Protein AF-A0A2V5KHL5-F1 (afdb_monomer)

Nearest PDB structures (foldseek):
  1ko1-assembly1_B  TM=4.369E-01  e=4.144E-01  Escherichia coli
  1ko1-assembly1_A  TM=3.828E-01  e=3.223E-01  Escherichia coli
  5ivl-assembly1_B  TM=3.114E-01  e=5.328E-01  Geobacillus stear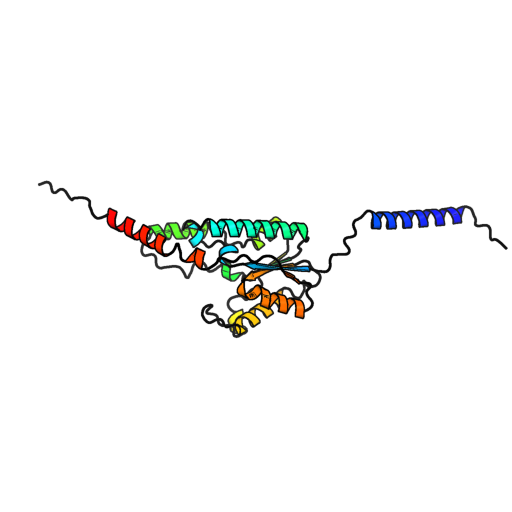othermophilus 10

Radius of gyration: 28.96 Å; Cα contacts (8 Å, |Δi|>4): 247; chains: 1; bounding box: 54×51×126 Å

Mean predicted aligned error: 9.79 Å

Foldseek 3Di:
DDDDDDPVVVVVVVVVVVVVVVVVVCVVVPPPPVVPQAEEEEEAEAVLLFWQDLVCVVDPNDPLSVVLNVVVLVVVVCCCVVNVAQEEEEQADPVVLVPPPDPDDPPVDPVVVVVSVVSNVVDDGDTSSNVCCVVVVHHYYYQFDDQVVCVVLVADNPPVPGDVVSLVSSLVSSCVRCVVSQRGHYYYYYHNVCQVVSQVVCVVSPRNYDYDYYRDDPVVNVPVPVVVVVVVVVVVVVVPPDDDDDDDD

Solvent-accessible surface area (backbone atoms only — not comparable to full-atom values): 14635 Å² total; per-residue (Å²): 134,85,82,81,76,54,78,70,58,57,53,51,53,51,52,51,51,51,50,51,51,48,52,51,46,50,57,69,71,39,84,70,67,63,75,71,72,37,34,36,40,37,32,19,30,30,65,78,47,57,39,76,52,54,64,50,68,78,42,87,59,53,69,66,55,52,51,51,28,52,52,52,52,52,49,53,53,50,46,38,69,73,63,61,44,53,32,40,36,31,70,38,32,75,58,72,62,71,55,76,83,80,77,79,73,93,62,89,47,68,70,58,46,55,51,47,53,51,48,52,74,68,46,70,73,67,38,62,63,57,52,48,18,70,76,69,72,35,48,72,43,68,33,34,74,43,89,68,46,35,60,76,71,70,29,65,85,51,80,91,68,51,43,76,69,35,52,53,54,50,48,51,48,32,49,63,72,48,58,87,43,64,80,37,27,31,39,38,41,35,45,49,92,44,37,70,66,44,50,54,53,40,44,76,70,72,42,49,70,45,83,57,63,74,47,76,76,61,66,76,77,58,60,77,46,62,64,56,57,53,55,59,56,56,60,57,67,68,71,75,78,77,74,85,82,80,85,79,132

Sequence (249 aa):
MLQTMTSNESYIFLAVFAALALVALIYLLSPMRLPDEPLLYLIGVNHAVQFKSAVSQLFSELESVRKKREAFKAHVAEMIDTLDIEVLAEEFSEESKRKPQARETAVDDQSEHARFETAVAQCNYETVLEQFSKAKGIEHRFCDPDTKEPEALGIEVDPKKETKSDWRKREQVWLSRIADCKLRRVLFVCGDNHYDAFAQLLESHGFNVQRGAHYDISDEEFHDNADNVIETHEGCRKKQLWLPVNFLT

Secondary structure (DSSP, 8-state):
------HHHHHHHHHHHHHHHHHHHHHHHTT-------EEEEEEE-HHHH---SHHHHTT--HHHHHHHHHHHHHHHHHHHHHT--EEEES--TGGGT-TTTTS---S-HHHHHHHHHHHHH-----HHHHHHHHHT-EEEE-SPPTHHHHHHT--SSTTT--HHHHHHHHHHHHHHTGGGTTS-EEEEEEGGGHHHHHHHHHHTT-EEEEEEEE---HHHHHHHHHHHHHHHHHHHTTSS--------

pLDDT: mean 83.51, std 17.06, range [38.12, 98.44]

Structure (mmCIF, N/CA/C/O backbone):
data_AF-A0A2V5KHL5-F1
#
_entry.id   AF-A0A2V5KHL5-F1
#
loop_
_atom_site.group_PDB
_atom_site.id
_atom_site.type_symbol
_atom_site.label_atom_id
_atom_site.label_alt_id
_atom_site.label_comp_id
_atom_site.label_asym_id
_atom_site.label_entity_id
_atom_site.label_seq_id
_atom_site.pdbx_PDB_ins_code
_atom_site.Cartn_x
_atom_site.Cartn_y
_atom_site.Cartn_z
_atom_site.occupancy
_atom_site.B_iso_or_equiv
_atom_site.auth_seq_id
_atom_site.auth_comp_id
_atom_site.auth_asym_id
_atom_site.auth_atom_id
_atom_site.pdbx_PDB_model_num
ATOM 1 N N . MET A 1 1 ? -31.409 -6.468 65.065 1.00 57.69 1 MET A N 1
ATOM 2 C CA . MET A 1 1 ? -30.910 -5.116 65.390 1.00 57.69 1 MET A CA 1
ATOM 3 C C . MET A 1 1 ? -30.548 -4.438 64.081 1.00 57.69 1 MET A C 1
ATOM 5 O O . MET A 1 1 ? -29.643 -4.919 63.417 1.00 57.69 1 MET A O 1
ATOM 9 N N . LEU A 1 2 ? -31.289 -3.406 63.669 1.00 63.78 2 LEU A N 1
ATOM 10 C CA . LEU A 1 2 ? -30.900 -2.551 62.544 1.00 63.78 2 LEU A CA 1
ATOM 11 C C . LEU A 1 2 ? -29.897 -1.525 63.072 1.00 63.78 2 LEU A C 1
ATOM 13 O O . LEU A 1 2 ? -30.238 -0.723 63.938 1.00 63.78 2 LEU A O 1
ATOM 17 N N . GLN A 1 3 ? -28.659 -1.595 62.594 1.00 70.88 3 GLN A N 1
ATOM 18 C CA . GLN A 1 3 ? -27.645 -0.587 62.877 1.00 70.88 3 GLN A CA 1
ATOM 19 C C . GLN A 1 3 ? -28.017 0.676 62.091 1.00 70.88 3 GLN A C 1
ATOM 21 O O . GLN A 1 3 ? -28.010 0.679 60.863 1.00 70.88 3 GLN A O 1
ATOM 26 N N . THR A 1 4 ? -28.415 1.731 62.797 1.00 78.94 4 THR A N 1
ATOM 27 C CA . THR A 1 4 ? -28.665 3.047 62.204 1.00 78.94 4 THR A CA 1
ATOM 28 C C . THR A 1 4 ? -27.333 3.653 61.779 1.00 78.94 4 THR A C 1
ATOM 30 O O . THR A 1 4 ? -26.518 3.990 62.639 1.00 78.94 4 THR A O 1
ATOM 33 N N . MET A 1 5 ? -27.110 3.767 60.469 1.00 72.25 5 MET A N 1
ATOM 34 C CA . MET A 1 5 ? -25.939 4.453 59.921 1.00 72.25 5 MET A CA 1
ATOM 35 C C . MET A 1 5 ? -25.945 5.926 60.321 1.00 72.25 5 MET A C 1
ATOM 37 O O . MET A 1 5 ? -26.995 6.572 60.383 1.00 72.25 5 MET A O 1
ATOM 41 N N . THR A 1 6 ? -24.760 6.459 60.590 1.00 82.75 6 THR A N 1
ATOM 42 C CA . THR A 1 6 ? -24.599 7.884 60.893 1.00 82.75 6 THR A CA 1
ATOM 43 C C . THR A 1 6 ? -24.743 8.710 59.611 1.00 82.75 6 THR A C 1
ATOM 45 O O . THR A 1 6 ? -24.491 8.221 58.506 1.00 82.75 6 THR A O 1
ATOM 48 N N . SER A 1 7 ? -25.146 9.982 59.723 1.00 78.44 7 SER A N 1
ATOM 49 C CA . SER A 1 7 ? -25.377 10.840 58.546 1.00 78.44 7 SER A CA 1
ATOM 50 C C . SER A 1 7 ? -24.157 10.930 57.626 1.00 78.44 7 SER A C 1
ATOM 52 O O . SER A 1 7 ? -24.316 11.041 56.417 1.00 78.44 7 SER A O 1
ATOM 54 N N . ASN A 1 8 ? -22.945 10.832 58.177 1.00 82.88 8 ASN A N 1
ATOM 55 C CA . ASN A 1 8 ? -21.698 10.942 57.421 1.00 82.88 8 ASN A CA 1
ATOM 56 C C . ASN A 1 8 ? -21.422 9.717 56.541 1.00 82.88 8 ASN A C 1
ATOM 58 O O . ASN A 1 8 ? -20.918 9.869 55.432 1.00 82.88 8 ASN A O 1
ATOM 62 N N . GLU A 1 9 ? -21.796 8.517 56.987 1.00 82.81 9 GLU A N 1
ATOM 63 C CA . GLU A 1 9 ? -21.634 7.296 56.187 1.00 82.81 9 GLU A CA 1
ATOM 64 C C . GLU A 1 9 ? -22.529 7.343 54.942 1.00 82.81 9 GLU A C 1
ATOM 66 O O . GLU A 1 9 ? -22.102 6.974 53.851 1.00 82.81 9 GLU A O 1
ATOM 71 N N . SER A 1 10 ? -23.732 7.907 55.075 1.00 84.25 10 SER A N 1
ATOM 72 C CA . SER A 1 10 ? -24.708 8.023 53.981 1.00 84.25 10 SER A CA 1
ATOM 73 C C . SER A 1 10 ? -24.203 8.889 52.816 1.00 84.25 10 SER A C 1
ATOM 75 O O . SER A 1 10 ? -24.422 8.550 51.652 1.00 84.25 10 SER A O 1
ATOM 77 N N . TYR A 1 11 ? -23.478 9.977 53.107 1.00 89.25 11 TYR A N 1
ATOM 78 C CA . TYR A 1 11 ? -22.892 10.842 52.073 1.00 89.25 11 TYR A CA 1
ATOM 79 C C . TYR A 1 11 ? -21.782 10.147 51.283 1.00 89.25 11 TYR A C 1
ATOM 81 O O . TYR A 1 11 ? -21.672 10.355 50.074 1.00 89.25 11 TYR A O 1
ATOM 89 N N . ILE A 1 12 ? -20.988 9.298 51.941 1.00 90.19 12 ILE A N 1
ATOM 90 C CA . ILE A 1 12 ? -19.905 8.555 51.289 1.00 90.19 12 ILE A CA 1
ATOM 91 C C . ILE A 1 12 ? -20.488 7.573 50.270 1.00 90.19 12 ILE A C 1
ATOM 93 O O . ILE A 1 12 ? -20.045 7.556 49.123 1.00 90.19 12 ILE A O 1
ATOM 97 N N . PHE A 1 13 ? -21.527 6.814 50.637 1.00 89.56 13 PHE A N 1
ATOM 98 C CA . PHE A 1 13 ? -22.174 5.893 49.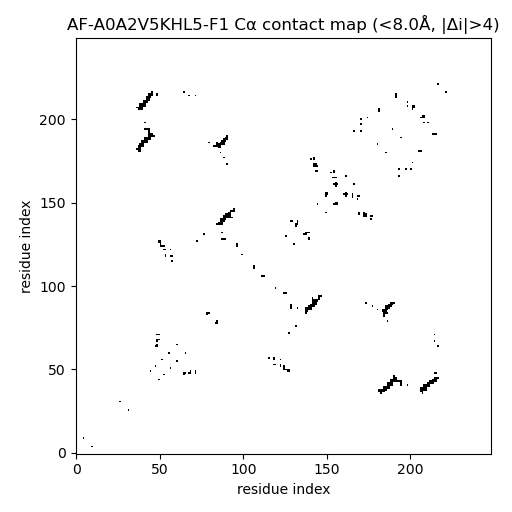696 1.00 89.56 13 PHE A CA 1
ATOM 99 C C . PHE A 1 13 ? -22.772 6.621 48.492 1.00 89.56 13 PHE A C 1
ATOM 101 O O . PHE A 1 13 ? -22.565 6.189 47.360 1.00 89.56 13 PHE A O 1
ATOM 108 N N . LEU A 1 14 ? -23.460 7.745 48.710 1.00 91.56 14 LEU A N 1
ATOM 109 C CA . LEU A 1 14 ? -24.052 8.519 47.619 1.00 91.56 14 LEU A CA 1
ATOM 110 C C . LEU A 1 14 ? -22.987 9.068 46.658 1.00 91.56 14 LEU A C 1
ATOM 112 O O . LEU A 1 14 ? -23.162 8.983 45.445 1.00 91.56 14 LEU A O 1
ATOM 116 N N . ALA A 1 15 ? -21.874 9.586 47.184 1.00 93.94 15 ALA A N 1
ATOM 117 C CA . ALA A 1 15 ? -20.775 10.095 46.368 1.00 93.94 15 ALA A CA 1
ATOM 118 C C . ALA A 1 15 ? -20.114 8.985 45.535 1.00 93.94 15 ALA A C 1
ATOM 120 O O . ALA A 1 15 ? -19.848 9.182 44.350 1.00 93.94 15 ALA A O 1
ATOM 121 N N . VAL A 1 16 ? -19.905 7.801 46.121 1.00 95.50 16 VAL A N 1
ATOM 122 C CA . VAL A 1 16 ? -19.359 6.636 45.408 1.00 95.50 16 VAL A CA 1
ATOM 123 C C . VAL A 1 16 ? -20.314 6.169 44.309 1.00 95.50 16 VAL A C 1
ATOM 125 O O . VAL A 1 16 ? -19.881 5.953 43.180 1.00 95.50 16 VAL A O 1
ATOM 128 N N . PHE A 1 17 ? -21.615 6.072 44.594 1.00 95.88 17 PHE A N 1
ATOM 129 C CA . PHE A 1 17 ? -22.612 5.707 43.585 1.00 95.88 17 PHE A CA 1
ATOM 130 C C . PHE A 1 17 ? -22.701 6.736 42.457 1.00 95.88 17 PHE A C 1
ATOM 132 O O . PHE A 1 17 ? -22.766 6.347 41.295 1.00 95.88 17 PHE A O 1
ATOM 139 N N . ALA A 1 18 ? -22.659 8.032 42.775 1.00 95.69 18 ALA A N 1
ATOM 140 C CA . ALA A 1 18 ? -22.650 9.091 41.772 1.00 95.69 18 ALA A CA 1
ATOM 141 C C . ALA A 1 18 ? -21.391 9.030 40.892 1.00 95.69 18 ALA A C 1
ATOM 143 O O . ALA A 1 18 ? -21.496 9.160 39.675 1.00 95.69 18 ALA A O 1
ATOM 144 N N . ALA A 1 19 ? -20.218 8.769 41.478 1.00 96.25 19 ALA A N 1
ATOM 145 C CA . ALA A 1 19 ? -18.974 8.598 40.730 1.00 96.25 19 ALA A CA 1
ATOM 146 C C . ALA A 1 19 ? -19.015 7.359 39.821 1.00 96.25 19 ALA A C 1
ATOM 148 O O . ALA A 1 19 ? -18.662 7.453 38.649 1.00 96.25 19 ALA A O 1
ATOM 149 N N . LEU A 1 20 ? -19.500 6.218 40.319 1.00 96.00 20 LEU A N 1
ATOM 150 C CA . LEU A 1 20 ? -19.657 5.000 39.517 1.00 96.00 20 LEU A CA 1
ATOM 151 C C . LEU A 1 20 ? -20.682 5.181 38.394 1.00 96.00 20 LEU A C 1
ATOM 153 O O . LEU A 1 20 ? -20.430 4.759 37.269 1.00 96.00 20 LEU A O 1
ATOM 157 N N . ALA A 1 21 ? -21.809 5.838 38.674 1.00 95.75 21 ALA A N 1
ATOM 158 C CA . ALA A 1 21 ? -22.818 6.154 37.670 1.00 95.75 21 ALA A CA 1
ATOM 159 C C . ALA A 1 21 ? -22.272 7.114 36.609 1.00 95.75 21 ALA A C 1
ATOM 161 O O . ALA A 1 21 ? -22.559 6.932 35.432 1.00 95.75 21 ALA A O 1
ATOM 162 N N . LEU A 1 22 ? -21.451 8.094 36.998 1.00 95.19 22 LEU A N 1
ATOM 163 C CA . LEU A 1 22 ? -20.794 9.000 36.062 1.00 95.19 22 LEU A CA 1
ATOM 164 C C . LEU A 1 22 ? -19.761 8.267 35.200 1.00 95.19 22 LEU A C 1
ATOM 166 O O . LEU A 1 22 ? -19.738 8.479 33.996 1.00 95.19 22 LEU A O 1
ATOM 170 N N . VAL A 1 23 ? -18.952 7.372 35.777 1.00 91.94 23 VAL A N 1
ATOM 171 C CA . VAL A 1 23 ? -18.014 6.529 35.014 1.00 91.94 23 VAL A CA 1
ATOM 172 C C . VAL A 1 23 ? -18.771 5.625 34.043 1.00 91.94 23 VAL A C 1
ATOM 174 O O . VAL A 1 23 ? -18.416 5.574 32.871 1.00 91.94 23 VAL A O 1
ATOM 177 N N . ALA A 1 24 ? -19.845 4.970 34.487 1.00 90.38 24 ALA A N 1
ATOM 178 C CA . ALA A 1 24 ? -20.693 4.151 33.626 1.00 90.38 24 ALA A CA 1
ATOM 179 C C . ALA A 1 24 ? -21.355 4.985 32.521 1.00 90.38 24 ALA A C 1
ATOM 181 O O . ALA A 1 24 ? -21.400 4.556 31.375 1.00 90.38 24 ALA A O 1
ATOM 182 N N . LEU A 1 25 ? -21.821 6.195 32.835 1.00 91.81 25 LEU A N 1
ATOM 183 C CA . LEU A 1 25 ? -22.402 7.110 31.861 1.00 91.81 25 LEU A CA 1
ATOM 184 C C . LEU A 1 25 ? -21.352 7.590 30.854 1.00 91.81 25 LEU A C 1
ATOM 186 O O . LEU A 1 25 ? -21.641 7.625 29.668 1.00 91.81 25 LEU A O 1
ATOM 190 N N . ILE A 1 26 ? -20.126 7.892 31.286 1.00 88.00 26 ILE A N 1
ATOM 191 C CA . ILE A 1 26 ? -19.005 8.195 30.387 1.00 88.00 26 ILE A CA 1
ATOM 192 C C . ILE A 1 26 ? -18.711 6.988 29.490 1.00 88.00 26 ILE A C 1
ATOM 194 O O . ILE A 1 26 ? -18.526 7.173 28.295 1.00 88.00 26 ILE A O 1
ATOM 198 N N . TYR A 1 27 ? -18.721 5.768 30.025 1.00 83.94 27 TYR A N 1
ATOM 199 C CA . TYR A 1 27 ? -18.561 4.528 29.255 1.00 83.94 27 TYR A CA 1
ATOM 200 C C . TYR A 1 27 ? -19.712 4.262 28.269 1.00 83.94 27 TYR A C 1
ATOM 202 O O . TYR A 1 27 ? -19.482 3.670 27.221 1.00 83.94 27 TYR A O 1
ATOM 210 N N . LEU A 1 28 ? -20.940 4.677 28.595 1.00 85.44 28 LEU A N 1
ATOM 211 C CA . LEU A 1 28 ? -22.129 4.507 27.749 1.00 85.44 28 LEU A CA 1
ATOM 212 C C . LEU A 1 28 ? -22.276 5.612 26.695 1.00 85.44 28 LEU A C 1
ATOM 214 O O . LEU A 1 28 ? -22.826 5.368 25.625 1.00 85.44 28 LEU A O 1
ATOM 218 N N . LEU A 1 29 ? -21.833 6.831 27.012 1.00 85.00 29 LEU A N 1
ATOM 219 C CA . LEU A 1 29 ? -21.906 7.997 26.128 1.00 85.00 29 LEU A CA 1
ATOM 220 C C . LEU A 1 29 ? -20.657 8.161 25.269 1.00 85.00 29 LEU A C 1
ATOM 222 O O . LEU A 1 29 ? -20.733 8.752 24.194 1.00 85.00 29 LEU A O 1
ATOM 226 N N . SER A 1 30 ? -19.517 7.645 25.722 1.00 75.81 30 SER A N 1
ATOM 227 C CA . SER A 1 30 ? -18.378 7.450 24.840 1.00 75.81 30 SER A CA 1
ATOM 228 C C . SER A 1 30 ? -18.715 6.212 24.022 1.00 75.81 30 SER A C 1
ATOM 230 O O . SER A 1 30 ? -18.925 5.161 24.626 1.00 75.81 30 SER A O 1
ATOM 232 N N . PRO A 1 31 ? -18.782 6.274 22.683 1.00 64.31 31 PRO A N 1
ATOM 233 C CA . PRO A 1 31 ? -18.712 5.068 21.884 1.00 64.31 31 PRO A CA 1
ATOM 234 C C . PRO A 1 31 ? -17.346 4.465 22.191 1.00 64.31 31 PRO A C 1
ATOM 236 O O . PRO A 1 31 ? -16.344 4.810 21.569 1.00 64.31 31 PRO A O 1
ATOM 239 N N . MET A 1 32 ? -17.282 3.606 23.208 1.00 48.38 32 MET A N 1
ATOM 240 C CA 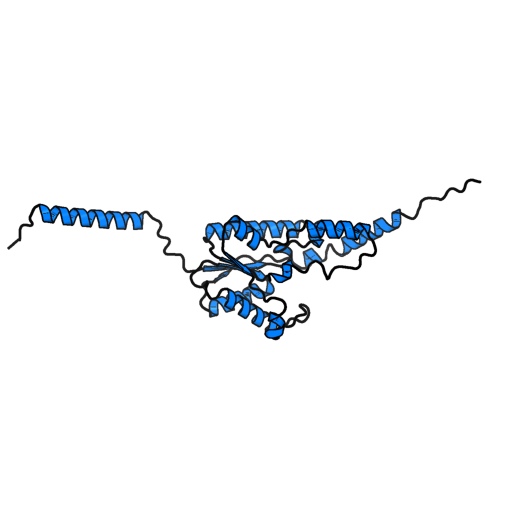. MET A 1 32 ? -16.197 2.668 23.340 1.00 48.38 32 MET A CA 1
ATOM 241 C C . MET A 1 32 ? -16.323 1.782 22.115 1.00 48.38 32 MET A C 1
ATOM 243 O O . MET A 1 32 ? -16.981 0.744 22.138 1.00 48.38 32 MET A O 1
ATOM 247 N N . ARG A 1 33 ? -15.696 2.220 21.023 1.00 58.78 33 ARG A N 1
ATOM 248 C CA . ARG A 1 33 ? -15.059 1.292 20.115 1.00 58.78 33 ARG A CA 1
ATOM 249 C C . ARG A 1 33 ? -14.117 0.518 21.028 1.00 58.78 33 ARG A C 1
ATOM 251 O O . ARG A 1 33 ? -13.023 0.990 21.329 1.00 58.78 33 ARG A O 1
ATOM 258 N N . LEU A 1 34 ? -14.604 -0.599 21.592 1.00 52.53 34 LEU A N 1
ATOM 259 C CA . LEU A 1 34 ? -13.731 -1.705 21.978 1.00 52.53 34 LEU A CA 1
ATOM 260 C C . LEU A 1 34 ? -12.707 -1.746 20.857 1.00 52.53 34 LEU A C 1
ATOM 262 O O . LEU A 1 34 ? -13.177 -1.781 19.721 1.00 52.53 34 LEU A O 1
ATOM 266 N N . PRO A 1 35 ? -11.405 -1.551 21.141 1.00 56.81 35 PRO A N 1
ATOM 267 C CA . PRO A 1 35 ? -10.431 -1.282 20.098 1.00 56.81 35 PRO A CA 1
ATOM 268 C C . PRO A 1 35 ? -10.655 -2.340 19.037 1.00 56.81 35 PRO A C 1
ATOM 270 O O . PRO A 1 35 ? -10.488 -3.522 19.347 1.00 56.81 35 PRO A O 1
ATOM 273 N N . ASP A 1 36 ? -11.187 -1.910 17.880 1.00 68.12 36 ASP A N 1
ATOM 274 C CA . ASP A 1 36 ? -11.588 -2.855 16.844 1.00 68.12 36 ASP A CA 1
ATOM 275 C C . ASP A 1 36 ? -10.364 -3.732 16.638 1.00 68.12 36 ASP A C 1
ATOM 277 O O . ASP A 1 36 ? -9.251 -3.187 16.605 1.00 68.12 36 ASP A O 1
ATOM 281 N N . GLU A 1 37 ? -10.557 -5.053 16.690 1.00 83.38 37 GLU A N 1
ATOM 282 C CA . GLU A 1 37 ? -9.456 -6.012 16.711 1.00 83.38 37 GLU A CA 1
ATOM 283 C C . GLU A 1 37 ? -8.377 -5.581 15.713 1.00 83.38 37 GLU A C 1
ATOM 285 O O . GLU A 1 37 ? -8.724 -5.113 14.623 1.00 83.38 37 GLU A O 1
ATOM 290 N N . PRO A 1 38 ? -7.087 -5.671 16.082 1.00 84.12 38 PRO A N 1
ATOM 291 C CA . PRO A 1 38 ? -6.016 -5.167 15.240 1.00 84.12 38 PRO A CA 1
ATOM 292 C C . PRO A 1 38 ? -6.162 -5.723 13.829 1.00 84.12 38 PRO A C 1
ATOM 294 O O . PRO A 1 38 ? -6.250 -6.933 13.630 1.00 84.12 38 PRO A O 1
ATOM 297 N N . LEU A 1 39 ? -6.254 -4.803 12.875 1.00 92.50 39 LEU A N 1
ATOM 298 C CA . LEU A 1 39 ? -6.749 -5.061 11.535 1.00 92.50 39 LEU A CA 1
ATOM 299 C C . LEU A 1 39 ? -5.630 -4.829 10.532 1.00 92.50 39 LEU A C 1
ATOM 301 O O . LEU A 1 39 ? -5.012 -3.765 10.527 1.00 92.50 39 LEU A O 1
ATOM 305 N N . LEU A 1 40 ? -5.416 -5.790 9.642 1.00 97.38 40 LEU A N 1
ATOM 306 C CA . LEU A 1 40 ? -4.586 -5.597 8.464 1.00 97.38 40 LEU A CA 1
ATOM 307 C C . LEU A 1 40 ? -5.485 -5.487 7.234 1.00 97.38 40 LEU A C 1
ATOM 309 O O . LEU A 1 40 ? -6.098 -6.466 6.822 1.00 97.38 40 LEU A O 1
ATOM 313 N N . TYR A 1 41 ? -5.548 -4.300 6.638 1.00 97.75 41 TYR A N 1
ATOM 314 C CA . TYR A 1 41 ? -6.250 -4.048 5.386 1.00 97.75 41 TYR A CA 1
ATOM 315 C C . TYR A 1 41 ? -5.297 -4.224 4.198 1.00 97.75 41 TYR A C 1
ATOM 317 O O . TYR A 1 41 ? -4.320 -3.485 4.079 1.00 97.75 41 TYR A O 1
ATOM 325 N N . LEU A 1 42 ? -5.559 -5.197 3.324 1.00 98.25 42 LEU A N 1
ATOM 326 C CA . LEU A 1 42 ? -4.687 -5.534 2.193 1.00 98.25 42 LEU A CA 1
ATOM 327 C C . LEU A 1 42 ? -5.259 -5.009 0.871 1.00 98.25 42 LEU A C 1
ATOM 329 O O . LEU A 1 42 ? -6.424 -5.254 0.568 1.00 98.25 42 LEU A O 1
ATOM 333 N N . ILE A 1 43 ? -4.439 -4.341 0.059 1.00 97.75 43 ILE A N 1
ATOM 334 C CA . ILE A 1 43 ? -4.796 -3.875 -1.291 1.00 97.75 43 ILE A CA 1
ATOM 335 C C . ILE A 1 43 ? -3.838 -4.499 -2.311 1.00 97.75 43 ILE A C 1
ATOM 337 O O . ILE A 1 43 ? -2.623 -4.505 -2.101 1.00 97.75 43 ILE A O 1
ATOM 341 N N . GLY A 1 44 ? -4.395 -5.012 -3.410 1.00 97.06 44 GLY A N 1
ATOM 342 C CA . GLY A 1 44 ? -3.648 -5.512 -4.566 1.00 97.06 44 GLY A CA 1
ATOM 343 C C . GLY A 1 44 ? -3.591 -4.439 -5.644 1.00 97.06 44 GLY A C 1
ATOM 344 O O . GLY A 1 44 ? -4.621 -3.876 -6.013 1.00 97.06 44 GLY A O 1
ATOM 345 N N . VAL A 1 45 ? -2.399 -4.090 -6.118 1.00 95.56 45 VAL A N 1
ATOM 346 C CA . VAL A 1 45 ? -2.209 -2.975 -7.050 1.00 95.56 45 VAL A CA 1
ATOM 347 C C . VAL A 1 45 ? -1.196 -3.353 -8.119 1.00 95.56 45 VAL A C 1
ATOM 349 O O . VAL A 1 45 ? -0.126 -3.875 -7.830 1.00 95.56 45 VAL A O 1
ATOM 352 N N . ASN A 1 46 ? -1.501 -3.052 -9.377 1.00 92.19 46 ASN A N 1
ATOM 353 C CA . ASN A 1 46 ? -0.512 -3.104 -10.444 1.00 92.19 46 ASN A CA 1
ATOM 354 C C . ASN A 1 46 ? 0.516 -1.971 -10.252 1.00 92.19 46 ASN A C 1
ATOM 356 O O . ASN A 1 46 ? 0.137 -0.813 -10.060 1.00 92.19 46 ASN A O 1
ATOM 360 N N . HIS A 1 47 ? 1.818 -2.264 -10.339 1.00 87.56 47 HIS A N 1
ATOM 361 C CA . HIS A 1 47 ? 2.878 -1.281 -10.063 1.00 87.56 47 HIS A CA 1
ATOM 362 C C . HIS A 1 47 ? 2.751 0.031 -10.862 1.00 87.56 47 HIS A C 1
ATOM 364 O O . HIS A 1 47 ? 3.110 1.094 -10.350 1.00 87.56 47 HIS A O 1
ATOM 370 N N . ALA A 1 48 ? 2.189 0.001 -12.078 1.00 86.50 48 ALA A N 1
ATOM 371 C CA . ALA A 1 48 ? 1.965 1.210 -12.878 1.00 86.50 48 ALA A CA 1
ATOM 372 C C . ALA A 1 48 ? 0.889 2.151 -12.290 1.00 86.50 48 ALA A C 1
ATOM 374 O O . ALA A 1 48 ? 0.899 3.361 -12.545 1.00 86.50 48 ALA A O 1
ATOM 375 N N . VAL A 1 49 ? -0.026 1.627 -11.469 1.00 89.12 49 VAL A N 1
ATOM 376 C CA . VAL A 1 49 ? -0.996 2.427 -10.708 1.00 89.12 49 VAL A CA 1
ATOM 377 C C . VAL A 1 49 ? -0.328 3.043 -9.476 1.00 89.12 49 VAL A C 1
ATOM 379 O O . VAL A 1 49 ? -0.504 4.237 -9.229 1.00 89.12 49 VAL A O 1
ATOM 382 N N . GLN A 1 50 ? 0.472 2.264 -8.738 1.00 86.25 50 GLN A N 1
ATOM 383 C CA . GLN A 1 50 ? 1.084 2.668 -7.463 1.00 86.25 50 GLN A CA 1
ATOM 384 C C . GLN A 1 50 ? 2.132 3.781 -7.609 1.00 86.25 50 GLN A C 1
ATOM 386 O O . GLN A 1 50 ? 2.233 4.651 -6.740 1.00 86.25 50 GLN A O 1
ATOM 391 N N . PHE A 1 51 ? 2.889 3.779 -8.709 1.00 84.00 51 PHE A N 1
ATOM 392 C CA . PHE A 1 51 ? 3.991 4.709 -8.938 1.00 84.00 51 PHE A CA 1
ATOM 393 C C . PHE A 1 51 ? 3.900 5.396 -10.307 1.00 84.00 51 PHE A C 1
ATOM 395 O O . PHE A 1 51 ? 3.563 4.774 -11.314 1.00 84.00 51 PHE A O 1
ATOM 402 N N . LYS A 1 52 ? 4.224 6.696 -10.359 1.00 83.50 52 LYS A N 1
ATOM 403 C CA . LYS A 1 52 ? 4.304 7.451 -11.616 1.00 83.50 52 LYS A CA 1
ATOM 404 C C . LYS A 1 52 ? 5.736 7.439 -12.138 1.00 83.50 52 LYS A C 1
ATOM 406 O O . LYS A 1 52 ? 6.575 8.184 -11.639 1.00 83.50 52 LYS A O 1
ATOM 411 N N . SER A 1 53 ? 6.003 6.645 -13.172 1.00 79.12 53 SER A N 1
ATOM 412 C CA . SER A 1 53 ? 7.331 6.635 -13.792 1.00 79.12 53 SER A CA 1
ATOM 413 C C . SER A 1 53 ? 7.664 7.977 -14.459 1.00 79.12 53 SER A C 1
ATOM 415 O O . SER A 1 53 ? 6.769 8.698 -14.910 1.00 79.12 53 SER A O 1
ATOM 417 N N . ALA A 1 54 ? 8.957 8.304 -14.549 1.00 74.44 54 ALA A N 1
ATOM 418 C CA . ALA A 1 54 ? 9.424 9.494 -15.264 1.00 74.44 54 ALA A CA 1
ATOM 419 C C . ALA A 1 54 ? 9.047 9.456 -16.749 1.00 74.44 54 ALA A C 1
ATOM 421 O O . ALA A 1 54 ? 8.621 10.456 -17.327 1.00 74.44 54 ALA A O 1
ATOM 422 N N . VAL A 1 55 ? 9.091 8.261 -17.335 1.00 71.81 55 VAL A N 1
ATOM 423 C CA . VAL A 1 55 ? 8.624 7.980 -18.693 1.00 71.81 55 VAL A CA 1
ATOM 424 C C . VAL A 1 55 ? 7.143 8.348 -18.837 1.00 71.81 55 VAL A C 1
ATOM 426 O O . VAL A 1 55 ? 6.778 9.072 -19.756 1.00 71.81 55 VAL A O 1
ATOM 429 N N . SER A 1 56 ? 6.292 7.981 -17.876 1.00 73.44 56 SER A N 1
ATOM 430 C CA . SER A 1 56 ? 4.868 8.366 -17.854 1.00 73.44 56 SER A CA 1
ATOM 431 C C . SER A 1 56 ? 4.625 9.874 -17.683 1.00 73.44 56 SER A C 1
ATOM 433 O O . SER A 1 56 ? 3.485 10.319 -17.788 1.00 73.44 56 SER A O 1
ATOM 435 N N . GLN A 1 57 ? 5.643 10.670 -17.340 1.00 71.75 57 GLN A N 1
ATOM 436 C CA . GLN A 1 57 ? 5.545 12.135 -17.337 1.00 71.75 57 GLN A CA 1
ATOM 437 C C . GLN A 1 57 ? 5.944 12.738 -18.681 1.00 71.75 57 GLN A C 1
ATOM 439 O O . GLN A 1 57 ? 5.346 13.726 -19.103 1.00 71.75 57 GLN A O 1
ATOM 444 N N . LEU A 1 58 ? 6.942 12.147 -19.339 1.00 74.56 58 LEU A N 1
ATOM 445 C CA . LEU A 1 58 ? 7.402 12.554 -20.666 1.00 74.56 58 LEU A CA 1
ATOM 446 C C . LEU A 1 58 ? 6.385 12.203 -21.753 1.00 74.56 58 LEU A C 1
ATOM 448 O O . LEU A 1 58 ? 6.131 13.005 -22.650 1.00 74.56 58 LEU A O 1
ATOM 452 N N . PHE A 1 59 ? 5.769 11.029 -21.647 1.00 76.06 59 PHE A N 1
ATOM 453 C CA . PHE A 1 59 ? 4.701 10.587 -22.531 1.00 76.06 59 PHE A CA 1
ATOM 454 C C . PHE A 1 59 ? 3.355 10.843 -21.859 1.00 76.06 59 PHE A C 1
ATOM 456 O O . PHE A 1 59 ? 3.224 10.680 -20.649 1.00 76.06 59 PHE A O 1
ATOM 463 N N . SER A 1 60 ? 2.349 11.279 -22.622 1.00 80.62 60 SER A N 1
ATOM 464 C CA . SER A 1 60 ? 1.009 11.515 -22.076 1.00 80.62 60 SER A CA 1
ATOM 465 C C . SER A 1 60 ? 0.471 10.231 -21.440 1.00 80.62 60 SER A C 1
ATOM 467 O O . SER A 1 60 ? 0.115 9.292 -22.146 1.00 80.62 60 SER A O 1
ATOM 469 N N . GLU A 1 61 ? 0.456 10.190 -20.105 1.00 84.38 61 GLU A N 1
ATOM 470 C CA . GLU A 1 61 ? -0.106 9.092 -19.321 1.00 84.38 61 GLU A CA 1
ATOM 471 C C . GLU A 1 61 ? -1.515 8.758 -19.814 1.00 84.38 61 GLU A C 1
ATOM 473 O O . GLU A 1 61 ? -2.334 9.659 -20.021 1.00 84.38 61 GLU A O 1
ATOM 478 N N . LEU A 1 62 ? -1.798 7.464 -19.996 1.00 85.94 62 LEU A N 1
ATOM 479 C CA . LEU A 1 62 ? -3.117 7.040 -20.438 1.00 85.94 62 LEU A CA 1
ATOM 480 C C . LEU A 1 62 ? -4.172 7.517 -19.441 1.00 85.94 62 LEU A C 1
ATOM 482 O O . LEU A 1 62 ? -4.042 7.322 -18.230 1.00 85.94 62 LEU A O 1
ATOM 486 N N .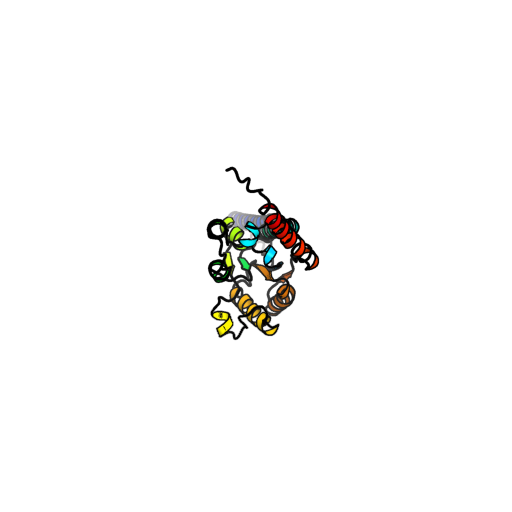 GLU A 1 63 ? -5.256 8.092 -19.954 1.00 89.06 63 GLU A N 1
ATOM 487 C CA . GLU A 1 63 ? -6.337 8.602 -19.112 1.00 89.06 63 GLU A CA 1
ATOM 488 C C . GLU A 1 63 ? -6.952 7.490 -18.236 1.00 89.06 63 GLU A C 1
ATOM 490 O O . GLU A 1 63 ? -7.378 7.762 -17.114 1.00 89.06 63 GLU A O 1
ATOM 495 N N . SER A 1 64 ? -6.947 6.228 -18.690 1.00 87.56 64 SER A N 1
ATOM 496 C CA . SER A 1 64 ? -7.382 5.080 -17.876 1.00 87.56 64 SER A CA 1
ATOM 497 C C . SER A 1 64 ? -6.463 4.838 -16.672 1.00 87.56 64 SER A C 1
ATOM 499 O O . SER A 1 64 ? -6.952 4.734 -15.547 1.00 87.56 64 SER A O 1
ATOM 501 N N . VAL A 1 65 ? -5.139 4.827 -16.873 1.00 88.75 65 VAL A N 1
ATOM 502 C CA . VAL A 1 65 ? -4.134 4.659 -15.807 1.00 88.75 65 VAL A CA 1
ATOM 503 C C . VAL A 1 65 ? -4.228 5.802 -14.805 1.00 88.75 65 VAL A C 1
ATOM 505 O O . VAL A 1 65 ? -4.255 5.569 -13.595 1.00 88.75 65 VAL A O 1
ATOM 508 N N . ARG A 1 66 ? -4.365 7.039 -15.296 1.00 90.38 66 ARG A N 1
ATOM 509 C CA . ARG A 1 66 ? -4.566 8.215 -14.446 1.00 90.38 66 ARG A CA 1
ATOM 510 C C . ARG A 1 66 ? -5.811 8.067 -13.572 1.00 90.38 66 ARG A C 1
ATOM 512 O O . ARG A 1 66 ? -5.720 8.245 -12.360 1.00 90.38 66 ARG A O 1
ATOM 519 N N . LYS A 1 67 ? -6.959 7.710 -14.158 1.00 91.94 67 LYS A N 1
ATOM 520 C CA . LYS A 1 67 ? -8.210 7.494 -13.410 1.00 91.94 67 LYS A CA 1
ATOM 521 C C . LYS A 1 67 ? -8.075 6.385 -12.370 1.00 91.94 67 LYS A C 1
ATOM 523 O O . LYS A 1 67 ? -8.518 6.578 -11.241 1.00 91.94 67 LYS A O 1
ATOM 528 N N . LYS A 1 68 ? -7.432 5.264 -12.715 1.00 92.94 68 LYS A N 1
ATOM 529 C CA . LYS A 1 68 ? -7.161 4.163 -11.775 1.00 92.94 68 LYS A CA 1
ATOM 530 C C . LYS A 1 68 ? -6.281 4.619 -10.612 1.00 92.94 68 LYS A C 1
ATOM 532 O O . LYS A 1 68 ? -6.593 4.309 -9.468 1.00 92.94 68 LYS A O 1
ATOM 537 N N . ARG A 1 69 ? -5.239 5.416 -10.873 1.00 92.69 69 ARG A N 1
ATOM 538 C CA . ARG A 1 69 ? -4.384 5.975 -9.815 1.00 92.69 69 ARG A CA 1
ATOM 539 C C . ARG A 1 69 ? -5.139 6.932 -8.900 1.00 92.69 69 ARG A C 1
ATOM 541 O O . ARG A 1 69 ? -4.956 6.876 -7.689 1.00 92.69 69 ARG A O 1
ATOM 548 N N . GLU A 1 70 ? -5.980 7.804 -9.447 1.00 94.25 70 GLU A N 1
ATOM 549 C CA . GLU A 1 70 ? -6.787 8.713 -8.626 1.00 94.25 70 GLU A CA 1
ATOM 550 C C . GLU A 1 70 ? -7.831 7.955 -7.792 1.00 94.25 70 GLU A C 1
ATOM 552 O O . GLU A 1 70 ? -8.003 8.264 -6.615 1.00 94.25 70 GLU A O 1
ATOM 557 N N . ALA A 1 71 ? -8.456 6.911 -8.348 1.00 94.88 71 ALA A N 1
ATOM 558 C CA . ALA A 1 71 ? -9.342 6.024 -7.594 1.00 94.88 71 ALA A CA 1
ATOM 559 C C . ALA A 1 71 ? -8.596 5.308 -6.455 1.00 94.88 71 ALA A C 1
ATOM 561 O O . ALA A 1 71 ? -9.058 5.324 -5.317 1.00 94.88 71 ALA A O 1
ATOM 562 N N . PHE A 1 72 ? -7.407 4.767 -6.736 1.00 95.62 72 PHE A N 1
ATOM 563 C CA . PHE A 1 72 ? -6.546 4.146 -5.731 1.00 95.62 72 PHE A CA 1
ATOM 564 C C . PHE A 1 72 ? -6.186 5.118 -4.599 1.00 95.62 72 PHE A C 1
ATOM 566 O O . PHE A 1 72 ? -6.349 4.787 -3.427 1.00 95.62 72 PHE A O 1
ATOM 573 N N . LYS A 1 73 ? -5.765 6.348 -4.923 1.00 96.38 73 LYS A N 1
ATOM 574 C CA . LYS A 1 73 ? -5.472 7.383 -3.917 1.00 96.38 73 LYS A CA 1
ATOM 575 C C . LYS A 1 73 ? -6.685 7.712 -3.051 1.00 96.38 73 LYS A C 1
ATOM 577 O O . LYS A 1 73 ? -6.539 7.833 -1.836 1.00 96.38 73 LYS A O 1
ATOM 582 N N . ALA A 1 74 ? -7.857 7.874 -3.665 1.00 96.81 74 ALA A N 1
ATOM 583 C CA . ALA A 1 74 ? -9.090 8.171 -2.946 1.00 96.81 74 ALA A CA 1
ATOM 584 C C . ALA A 1 74 ? -9.458 7.036 -1.979 1.00 96.81 74 ALA A C 1
ATOM 586 O O . ALA A 1 74 ? -9.765 7.302 -0.820 1.00 96.81 74 ALA A O 1
ATOM 587 N N . HIS A 1 75 ? -9.334 5.783 -2.424 1.00 97.25 75 HIS A N 1
ATOM 588 C CA . HIS A 1 75 ? -9.558 4.600 -1.591 1.00 97.25 75 HIS A CA 1
ATOM 589 C C . HIS A 1 75 ? -8.585 4.553 -0.412 1.00 97.25 75 HIS A C 1
ATOM 591 O O . HIS A 1 75 ? -9.009 4.368 0.726 1.00 97.25 75 HIS A O 1
ATOM 597 N N . VAL A 1 76 ? -7.283 4.747 -0.648 1.00 97.31 76 VAL A N 1
ATOM 598 C CA . VAL A 1 76 ? -6.282 4.758 0.433 1.00 97.31 76 VAL A CA 1
ATOM 599 C C . VAL A 1 76 ? -6.607 5.841 1.463 1.00 97.31 76 VAL A C 1
ATOM 601 O O . VAL A 1 76 ? -6.601 5.553 2.658 1.00 97.31 76 VAL A O 1
ATOM 604 N N . ALA A 1 77 ? -6.951 7.056 1.022 1.00 97.88 77 ALA A N 1
ATOM 605 C CA . ALA A 1 77 ? -7.356 8.136 1.922 1.00 97.88 77 ALA A CA 1
ATOM 606 C C . ALA A 1 77 ? -8.585 7.759 2.765 1.00 97.88 77 ALA A C 1
ATOM 608 O O . ALA A 1 77 ? -8.575 7.937 3.982 1.00 97.88 77 ALA A O 1
ATOM 609 N N . GLU A 1 78 ? -9.619 7.206 2.126 1.00 96.94 78 GLU A N 1
ATOM 610 C CA . GLU A 1 78 ? -10.846 6.772 2.798 1.00 96.94 78 GLU A CA 1
ATOM 611 C C . GLU A 1 78 ? -10.566 5.699 3.856 1.00 96.94 78 GLU A C 1
ATOM 613 O O . GLU A 1 78 ? -11.083 5.787 4.970 1.00 96.94 78 GLU A O 1
ATOM 618 N N . MET A 1 79 ? -9.732 4.703 3.540 1.00 97.31 79 MET A N 1
ATOM 619 C CA . MET A 1 79 ? -9.399 3.623 4.473 1.00 97.31 79 MET A CA 1
ATOM 620 C C . MET A 1 79 ? -8.535 4.105 5.632 1.00 97.31 79 MET A C 1
ATOM 622 O O . MET A 1 79 ? -8.772 3.674 6.756 1.00 97.31 79 MET A O 1
ATOM 626 N N . ILE A 1 80 ? -7.594 5.025 5.393 1.00 97.19 80 ILE A N 1
ATOM 627 C CA . ILE A 1 80 ? -6.821 5.666 6.465 1.00 97.19 80 ILE A CA 1
ATOM 628 C C . ILE A 1 80 ? -7.760 6.315 7.483 1.00 97.19 80 ILE A C 1
ATOM 630 O O . ILE A 1 80 ? -7.643 6.047 8.677 1.00 97.19 80 ILE A O 1
ATOM 634 N N . ASP A 1 81 ? -8.709 7.125 7.009 1.00 96.06 81 ASP A N 1
ATOM 635 C CA . ASP A 1 81 ? -9.594 7.892 7.886 1.00 96.06 81 ASP A CA 1
ATOM 636 C C . ASP A 1 81 ? -10.686 7.009 8.531 1.00 96.06 81 ASP A C 1
ATOM 638 O O . ASP A 1 81 ? -11.061 7.220 9.684 1.00 96.06 81 ASP A O 1
ATOM 642 N N . THR A 1 82 ? -11.192 5.999 7.815 1.00 94.00 82 THR A N 1
ATOM 643 C CA . THR A 1 82 ? -12.273 5.119 8.299 1.00 94.00 82 THR A CA 1
ATOM 644 C C . THR A 1 82 ? -11.773 4.085 9.296 1.00 94.00 82 THR A C 1
ATOM 646 O O . THR A 1 82 ? -12.432 3.831 10.307 1.00 94.00 82 THR A O 1
ATOM 649 N N . LEU A 1 83 ? -10.627 3.473 8.995 1.00 94.44 83 LEU A N 1
ATOM 650 C CA . LEU A 1 83 ? -10.063 2.386 9.785 1.00 94.44 83 LEU A CA 1
ATOM 651 C C . LEU A 1 83 ? -9.048 2.877 10.811 1.00 94.44 83 LEU A C 1
ATOM 653 O O . LEU A 1 83 ? -8.551 2.038 11.542 1.00 94.44 83 LEU A O 1
ATOM 657 N N . ASP A 1 84 ? -8.753 4.180 10.888 1.00 95.44 84 ASP A N 1
ATOM 658 C CA . ASP A 1 84 ? -7.779 4.756 11.829 1.00 95.44 84 ASP A CA 1
ATOM 659 C C . ASP A 1 84 ? -6.394 4.093 11.698 1.00 95.44 84 ASP A C 1
ATOM 661 O O . ASP A 1 84 ? -5.815 3.585 12.658 1.00 95.44 84 ASP A O 1
ATOM 665 N N . ILE A 1 85 ? -5.902 4.011 10.457 1.00 97.25 85 ILE A N 1
ATOM 666 C CA . ILE A 1 85 ? -4.670 3.286 10.121 1.00 97.25 85 ILE A CA 1
ATOM 667 C C . ILE A 1 85 ? -3.450 3.913 10.810 1.00 97.25 85 ILE A C 1
ATOM 669 O O . ILE A 1 85 ? -3.187 5.107 10.684 1.00 97.25 85 ILE A O 1
ATOM 673 N N . GLU A 1 86 ? -2.648 3.070 11.463 1.00 97.56 86 GLU A N 1
ATOM 674 C CA . GLU A 1 86 ? -1.465 3.466 12.237 1.00 97.56 86 GLU A CA 1
ATOM 675 C C . GLU A 1 86 ? -0.144 3.174 11.514 1.00 97.56 86 GLU A C 1
ATOM 677 O O . GLU A 1 86 ? 0.889 3.760 11.852 1.00 97.56 86 GLU A O 1
ATOM 682 N N . VAL A 1 87 ? -0.158 2.239 10.558 1.00 98.44 87 VAL A N 1
ATOM 683 C CA . VAL A 1 87 ? 1.006 1.841 9.754 1.00 98.44 87 VAL A CA 1
ATOM 684 C C . VAL A 1 87 ? 0.601 1.687 8.297 1.00 98.44 87 VAL A C 1
ATOM 686 O O . VAL A 1 87 ? -0.329 0.951 7.973 1.00 98.44 87 VAL A O 1
ATOM 689 N N . LEU A 1 88 ? 1.357 2.328 7.416 1.00 98.31 88 LEU A N 1
ATOM 690 C CA . LEU A 1 88 ? 1.330 2.110 5.978 1.00 98.31 88 LEU A CA 1
ATOM 691 C C . LEU A 1 88 ? 2.523 1.230 5.600 1.00 98.31 88 LEU A C 1
ATOM 693 O O . LEU A 1 88 ? 3.664 1.557 5.923 1.00 98.31 88 LEU A O 1
ATOM 697 N N . ALA A 1 89 ? 2.273 0.116 4.927 1.00 98.06 89 ALA A N 1
ATOM 698 C CA . ALA A 1 89 ? 3.309 -0.796 4.459 1.00 98.06 89 ALA A CA 1
ATOM 699 C C . ALA A 1 89 ? 3.125 -1.086 2.968 1.00 98.06 89 ALA A C 1
ATOM 701 O O . ALA A 1 89 ? 1.995 -1.189 2.491 1.00 98.06 89 ALA A O 1
ATOM 702 N N . GLU A 1 90 ? 4.218 -1.221 2.224 1.00 97.62 90 GLU A N 1
ATOM 703 C CA . GLU A 1 90 ? 4.140 -1.527 0.796 1.00 97.62 90 GLU A CA 1
ATOM 704 C C . GLU A 1 90 ? 5.222 -2.480 0.296 1.00 97.62 90 GLU A C 1
ATOM 706 O O . GLU A 1 90 ? 6.355 -2.484 0.783 1.00 97.62 90 GLU A O 1
ATOM 711 N N . GLU A 1 91 ? 4.878 -3.245 -0.741 1.00 95.38 91 GLU A N 1
ATOM 712 C CA . GLU A 1 91 ? 5.810 -3.968 -1.611 1.00 95.38 91 GLU A CA 1
ATOM 713 C C . GLU A 1 91 ? 6.628 -2.984 -2.468 1.00 95.38 91 GLU A C 1
ATOM 715 O O . GLU A 1 91 ? 6.519 -2.919 -3.688 1.00 95.38 91 GLU A O 1
ATOM 7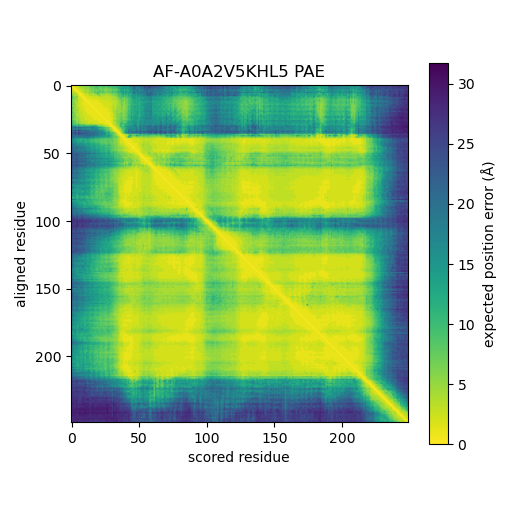20 N N . PHE A 1 92 ? 7.437 -2.163 -1.808 1.00 92.81 92 PHE A N 1
ATOM 721 C CA . PHE A 1 92 ? 8.488 -1.365 -2.423 1.00 92.81 92 PHE A CA 1
ATOM 722 C C . PHE A 1 92 ? 9.744 -1.439 -1.561 1.00 92.81 92 PHE A C 1
ATOM 724 O O . PHE A 1 92 ? 9.679 -1.693 -0.354 1.00 92.81 92 PHE A O 1
ATOM 731 N N . SER A 1 93 ? 10.887 -1.191 -2.194 1.00 91.25 93 SER A N 1
ATOM 732 C CA . SER A 1 93 ? 12.181 -1.024 -1.537 1.00 91.25 93 SER A CA 1
ATOM 733 C C . SER A 1 93 ? 12.635 0.432 -1.623 1.00 91.25 93 SER A C 1
ATOM 735 O O . SER A 1 93 ? 12.310 1.145 -2.579 1.00 91.25 93 SER A O 1
ATOM 737 N N . GLU A 1 94 ? 13.424 0.889 -0.649 1.00 88.56 94 GLU A N 1
ATOM 738 C CA . GLU A 1 94 ? 13.981 2.251 -0.671 1.00 88.56 94 GLU A CA 1
ATOM 739 C C . GLU A 1 94 ? 14.930 2.443 -1.862 1.00 88.56 94 GLU A C 1
ATOM 741 O O . GLU A 1 94 ? 15.013 3.521 -2.457 1.00 88.56 94 GLU A O 1
ATOM 746 N N . GLU A 1 95 ? 15.646 1.386 -2.255 1.00 86.31 95 GLU A N 1
ATOM 747 C CA . GLU A 1 95 ? 16.575 1.440 -3.381 1.00 86.31 95 GLU A CA 1
ATOM 748 C C . GLU A 1 95 ? 15.888 1.611 -4.738 1.00 86.31 95 GLU A C 1
ATOM 750 O O . GLU A 1 95 ? 16.477 2.221 -5.639 1.00 86.31 95 GLU A O 1
ATOM 755 N N . SER A 1 96 ? 14.644 1.147 -4.884 1.00 81.56 96 SER A N 1
ATOM 756 C CA . SER A 1 96 ? 13.865 1.322 -6.117 1.00 81.56 96 SER A CA 1
ATOM 757 C C . SER A 1 96 ? 13.651 2.801 -6.466 1.00 81.56 96 SER A C 1
ATOM 759 O O . SER A 1 96 ? 13.601 3.148 -7.644 1.00 81.56 96 SER A O 1
ATOM 761 N N . LYS A 1 97 ? 13.663 3.702 -5.472 1.00 77.88 97 LYS A N 1
ATOM 762 C CA . LYS A 1 97 ? 13.611 5.159 -5.694 1.00 77.88 97 LYS A CA 1
ATOM 763 C C . LYS A 1 97 ? 14.900 5.736 -6.282 1.00 77.88 97 LYS A C 1
ATOM 765 O O . LYS A 1 97 ? 14.874 6.764 -6.949 1.00 77.88 97 LYS A O 1
ATOM 770 N N . ARG A 1 98 ? 16.053 5.114 -6.005 1.00 71.94 98 ARG A N 1
ATOM 771 C CA . ARG A 1 98 ? 17.382 5.677 -6.320 1.00 71.94 98 ARG A CA 1
ATOM 772 C C . ARG A 1 98 ? 17.872 5.344 -7.730 1.00 71.94 98 ARG A C 1
ATOM 774 O O . ARG A 1 98 ? 18.804 5.982 -8.211 1.00 71.94 98 ARG A O 1
ATOM 781 N N . LYS A 1 99 ? 17.285 4.343 -8.392 1.00 61.44 99 LYS A N 1
ATOM 782 C CA . LYS A 1 99 ? 17.799 3.766 -9.648 1.00 61.44 99 LYS A CA 1
ATOM 783 C C . LYS A 1 99 ? 17.306 4.312 -11.007 1.00 61.44 99 LYS A C 1
ATOM 785 O O . LYS A 1 99 ? 17.740 3.727 -12.002 1.00 61.44 99 LYS A O 1
ATOM 790 N N . PRO A 1 100 ? 16.540 5.414 -11.153 1.00 56.66 100 PRO A N 1
ATOM 791 C CA . PRO A 1 100 ? 16.185 5.904 -12.493 1.00 56.66 100 PRO A CA 1
ATOM 792 C C . PRO A 1 100 ? 17.402 6.242 -13.375 1.00 56.66 100 PRO A C 1
ATOM 794 O O . PRO A 1 100 ? 17.314 6.208 -14.595 1.00 56.66 100 PRO A O 1
ATOM 797 N N . GLN A 1 101 ? 18.560 6.541 -12.776 1.00 50.59 101 GLN A N 1
ATOM 798 C CA . GLN A 1 101 ? 19.686 7.167 -13.478 1.00 50.59 101 GLN A CA 1
ATOM 799 C C . GLN A 1 101 ? 20.548 6.241 -14.350 1.00 50.59 101 GLN A C 1
ATOM 801 O O . GLN A 1 101 ? 21.348 6.749 -15.127 1.00 50.59 101 GLN A O 1
ATOM 806 N N . ALA A 1 102 ? 20.450 4.912 -14.232 1.00 52.28 102 ALA A N 1
ATOM 807 C CA . ALA A 1 102 ? 21.475 4.034 -14.818 1.00 52.28 102 ALA A CA 1
ATOM 808 C C . ALA A 1 102 ? 21.013 3.149 -15.985 1.00 52.28 102 ALA A C 1
ATOM 810 O O . ALA A 1 102 ? 21.866 2.595 -16.677 1.00 52.28 102 ALA A O 1
ATOM 811 N N . ARG A 1 103 ? 19.703 2.950 -16.191 1.00 55.38 103 ARG A N 1
ATOM 812 C CA . ARG A 1 103 ? 19.210 1.913 -17.120 1.00 55.38 103 ARG A CA 1
ATOM 813 C C . ARG A 1 103 ? 18.525 2.410 -18.387 1.00 55.38 103 ARG A C 1
ATOM 815 O O . ARG A 1 103 ? 18.392 1.609 -19.308 1.00 55.38 103 ARG A O 1
ATOM 822 N N . GLU A 1 104 ? 18.157 3.681 -18.494 1.00 54.16 104 GLU A N 1
ATOM 823 C CA . GLU A 1 104 ? 17.413 4.161 -19.662 1.00 54.16 104 GLU A CA 1
ATOM 824 C C . GLU A 1 104 ? 18.261 5.015 -20.607 1.00 54.16 104 GLU A C 1
ATOM 826 O O . GLU A 1 104 ? 18.386 6.226 -20.487 1.00 54.16 104 GLU A O 1
ATOM 831 N N . THR A 1 105 ? 18.764 4.299 -21.615 1.00 53.41 105 THR A N 1
ATOM 832 C CA . THR A 1 105 ? 19.008 4.720 -23.002 1.00 53.41 105 THR A CA 1
ATOM 833 C C . THR A 1 105 ? 20.143 5.700 -23.299 1.00 53.41 105 THR A C 1
ATOM 835 O O . THR A 1 105 ? 20.128 6.873 -22.947 1.00 53.41 105 THR A O 1
ATOM 838 N N . ALA A 1 106 ? 21.079 5.207 -24.115 1.00 56.78 106 ALA A N 1
ATOM 839 C CA . ALA A 1 106 ? 21.894 6.017 -25.007 1.00 56.78 106 ALA A CA 1
ATOM 840 C C . ALA A 1 106 ? 20.973 6.720 -26.021 1.00 56.78 106 ALA A C 1
ATOM 842 O O . ALA A 1 106 ? 20.680 6.188 -27.091 1.00 56.78 106 ALA A O 1
ATOM 843 N N . VAL A 1 107 ? 20.443 7.883 -25.651 1.00 65.38 107 VAL A N 1
ATOM 844 C CA . VAL A 1 107 ? 19.804 8.796 -26.599 1.00 65.38 107 VAL A CA 1
ATOM 845 C C . VAL A 1 107 ? 20.935 9.578 -27.266 1.00 65.38 107 VAL A C 1
ATOM 847 O O . VAL A 1 107 ? 21.584 10.392 -26.618 1.00 65.38 107 VAL A O 1
ATOM 850 N N . ASP A 1 108 ? 21.200 9.313 -28.549 1.00 74.06 108 ASP A N 1
ATOM 851 C CA . ASP A 1 108 ? 22.256 10.002 -29.321 1.00 74.06 108 ASP A CA 1
ATOM 852 C C . ASP A 1 108 ? 21.970 11.509 -29.521 1.00 74.06 108 ASP A C 1
ATOM 854 O O . ASP A 1 108 ? 22.847 12.270 -29.931 1.00 74.06 108 ASP A O 1
ATOM 858 N N . ASP A 1 109 ? 20.747 11.961 -29.225 1.00 82.31 109 ASP A N 1
ATOM 859 C CA . ASP A 1 109 ? 20.339 13.361 -29.317 1.00 82.31 109 ASP A CA 1
ATOM 860 C C . ASP A 1 109 ? 20.529 14.096 -27.978 1.00 82.31 109 ASP A C 1
ATOM 862 O O . ASP A 1 109 ? 19.778 13.911 -27.016 1.00 82.31 109 ASP A O 1
ATOM 866 N N . GLN A 1 110 ? 21.524 14.986 -27.940 1.00 82.31 110 GLN A N 1
ATOM 867 C CA . GLN A 1 110 ? 21.834 15.828 -26.780 1.00 82.31 110 GLN A CA 1
ATOM 868 C C . GLN A 1 110 ? 20.650 16.695 -26.322 1.00 82.31 110 GLN A C 1
ATOM 870 O O . GLN A 1 110 ? 20.540 17.000 -25.133 1.00 82.31 110 GLN A O 1
ATOM 875 N N . SER A 1 111 ? 19.771 17.112 -27.240 1.00 81.75 111 SER A N 1
ATOM 876 C CA . SER A 1 111 ? 18.637 17.979 -26.905 1.00 81.75 111 SER A CA 1
ATOM 877 C C . SER A 1 111 ? 17.532 17.226 -26.160 1.00 81.75 111 SER A C 1
ATOM 879 O O . SER A 1 111 ? 16.963 17.748 -25.197 1.00 81.75 111 SER A O 1
ATOM 881 N N . GLU A 1 112 ? 17.289 15.973 -26.538 1.00 80.25 112 GLU A N 1
ATOM 882 C CA . GLU A 1 112 ? 16.336 15.093 -25.862 1.00 80.25 112 GLU A CA 1
ATOM 883 C C . GLU A 1 112 ? 16.899 14.584 -24.528 1.00 80.25 112 GLU A C 1
ATOM 885 O O . GLU A 1 112 ? 16.155 14.494 -23.553 1.00 80.25 112 GLU A O 1
ATOM 890 N N . HIS A 1 113 ? 18.218 14.382 -24.422 1.00 80.69 113 HIS A N 1
ATOM 891 C CA . HIS A 1 113 ? 18.872 14.060 -23.149 1.00 80.69 113 HIS A CA 1
ATOM 892 C C . HIS A 1 113 ? 18.658 15.156 -22.094 1.00 80.69 113 HIS A C 1
ATOM 894 O O . HIS A 1 113 ? 18.249 14.866 -20.974 1.00 80.69 113 HIS A O 1
ATOM 900 N N . ALA A 1 114 ? 18.856 16.430 -22.452 1.00 82.44 114 ALA A N 1
ATOM 901 C CA . ALA A 1 114 ? 18.659 17.544 -21.518 1.00 82.44 114 ALA A CA 1
ATOM 902 C C . ALA A 1 114 ? 17.192 17.677 -21.058 1.00 82.44 114 ALA A C 1
ATOM 904 O O . ALA A 1 114 ? 16.913 17.992 -19.895 1.0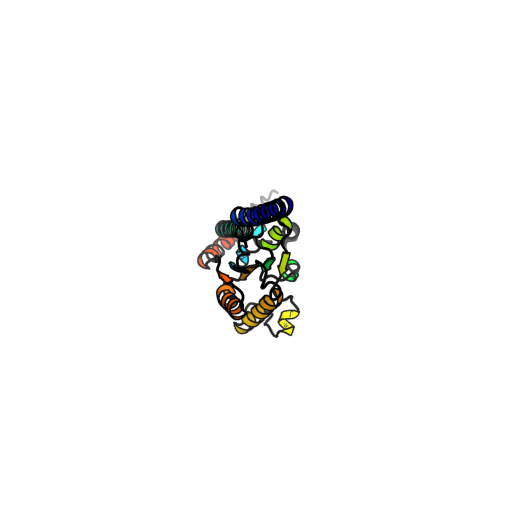0 82.44 114 ALA A O 1
ATOM 905 N N . ARG A 1 115 ? 16.235 17.418 -21.960 1.00 81.12 115 ARG A N 1
ATOM 906 C CA . ARG A 1 115 ? 14.803 17.368 -21.623 1.00 81.12 115 ARG A CA 1
ATOM 907 C C . ARG A 1 115 ? 14.480 16.203 -20.696 1.00 81.12 115 ARG A C 1
ATOM 909 O O . ARG A 1 115 ? 13.762 16.403 -19.718 1.00 81.12 115 ARG A O 1
ATOM 916 N N . PHE A 1 116 ? 15.033 15.027 -20.978 1.00 81.50 116 PHE A N 1
ATOM 917 C CA . PHE A 1 116 ? 14.878 13.837 -20.153 1.00 81.50 116 PHE A CA 1
ATOM 918 C C . PHE A 1 116 ? 15.444 14.054 -18.748 1.00 81.50 116 PHE A C 1
ATOM 920 O O . PHE A 1 116 ? 14.734 13.840 -17.773 1.00 81.50 116 PHE A O 1
ATOM 927 N N . GLU A 1 117 ? 16.667 14.575 -18.624 1.00 82.38 117 GLU A N 1
ATOM 928 C CA . GLU A 1 117 ? 17.278 14.905 -17.330 1.00 82.38 117 GLU A CA 1
ATOM 929 C C . GLU A 1 117 ? 16.438 15.906 -16.536 1.00 82.38 117 GLU A C 1
ATOM 931 O O . GLU A 1 117 ? 16.220 15.723 -15.339 1.00 82.38 117 GLU A O 1
ATOM 936 N N . THR A 1 118 ? 15.917 16.942 -17.203 1.00 82.56 118 THR A N 1
ATOM 937 C CA . THR A 1 118 ? 15.035 17.925 -16.562 1.00 82.56 118 THR A CA 1
ATOM 938 C C . THR A 1 118 ? 13.747 17.269 -16.063 1.00 82.56 118 THR A C 1
ATOM 940 O O . THR A 1 118 ? 13.333 17.520 -14.933 1.00 82.56 118 THR A O 1
ATOM 943 N N . ALA A 1 119 ? 13.126 16.404 -16.871 1.00 79.94 119 ALA A N 1
ATOM 944 C CA . ALA A 1 119 ? 11.920 15.681 -16.482 1.00 79.94 119 ALA A CA 1
ATOM 945 C C . ALA A 1 119 ? 12.191 14.721 -15.314 1.00 79.94 119 ALA A C 1
ATOM 947 O O . ALA A 1 119 ? 11.464 14.743 -14.325 1.00 79.94 119 ALA A O 1
ATOM 948 N N . VAL A 1 120 ? 13.277 13.946 -15.370 1.00 80.44 120 VAL A N 1
ATOM 949 C CA . VAL A 1 120 ? 13.728 13.039 -14.301 1.00 80.44 120 VAL A CA 1
ATOM 950 C C . VAL A 1 120 ? 13.990 13.795 -13.000 1.00 80.44 120 VAL A C 1
ATOM 952 O O . VAL A 1 120 ? 13.602 13.309 -11.940 1.00 80.44 120 VAL A O 1
ATOM 955 N N . ALA A 1 121 ? 14.603 14.980 -13.067 1.00 80.81 121 ALA A N 1
ATOM 956 C CA . ALA A 1 121 ? 14.850 15.831 -11.903 1.00 80.81 121 ALA A CA 1
ATOM 957 C C . ALA A 1 121 ? 13.559 16.417 -11.303 1.00 80.81 121 ALA A C 1
ATOM 959 O O . ALA A 1 121 ? 13.512 16.707 -10.109 1.00 80.81 121 ALA A O 1
ATOM 960 N N . GLN A 1 122 ? 12.515 16.590 -12.117 1.00 79.50 122 GLN A N 1
ATOM 961 C CA . GLN A 1 122 ? 11.196 17.059 -11.681 1.00 79.50 122 GLN A CA 1
ATOM 962 C C . GLN A 1 122 ? 10.272 15.926 -11.215 1.00 79.50 122 GLN A C 1
ATOM 964 O O . GLN A 1 122 ? 9.226 16.194 -10.620 1.00 79.50 122 GLN A O 1
ATOM 969 N N . CYS A 1 123 ? 10.634 14.665 -11.459 1.00 78.50 123 CYS A N 1
ATOM 970 C CA . CYS A 1 123 ? 9.825 13.534 -11.038 1.00 78.50 123 CYS A CA 1
ATOM 971 C C . CYS A 1 123 ? 9.858 13.379 -9.519 1.00 78.50 123 CYS A C 1
ATOM 973 O O . CYS A 1 123 ? 10.907 13.143 -8.923 1.00 78.50 123 CYS A O 1
ATOM 975 N N . ASN A 1 124 ? 8.684 13.458 -8.892 1.00 81.25 124 ASN A N 1
ATOM 976 C CA . ASN A 1 124 ? 8.533 13.016 -7.517 1.00 81.25 124 ASN A CA 1
ATOM 977 C C . ASN A 1 124 ? 8.541 11.478 -7.485 1.00 81.25 124 ASN A C 1
ATOM 979 O O . ASN A 1 124 ? 7.612 10.852 -7.996 1.00 81.25 124 ASN A O 1
ATOM 983 N N . TYR A 1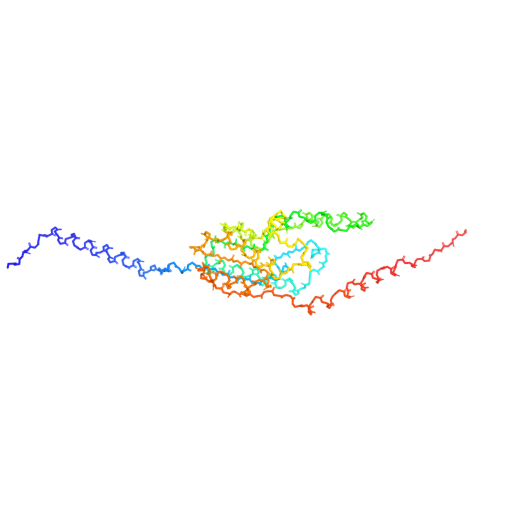 125 ? 9.588 10.895 -6.896 1.00 84.06 125 TYR A N 1
ATOM 984 C CA . TYR A 1 125 ? 9.732 9.444 -6.742 1.00 84.06 125 TYR A CA 1
ATOM 985 C C . TYR A 1 125 ? 8.972 8.876 -5.531 1.00 84.06 125 TYR A C 1
ATOM 987 O O . TYR A 1 125 ? 9.056 7.680 -5.261 1.00 84.06 125 TYR A O 1
ATOM 995 N N . GLU A 1 126 ? 8.244 9.715 -4.791 1.00 90.69 126 GLU A N 1
ATOM 996 C CA . GLU A 1 126 ? 7.442 9.282 -3.649 1.00 90.69 126 GLU A CA 1
ATOM 997 C C . GLU A 1 126 ? 6.247 8.437 -4.093 1.00 90.69 126 GLU A C 1
ATOM 999 O O . GLU A 1 126 ? 5.457 8.834 -4.960 1.00 90.69 126 GLU A O 1
ATOM 1004 N N . THR A 1 127 ? 6.073 7.294 -3.434 1.00 92.44 127 THR A N 1
ATOM 1005 C CA . THR A 1 127 ? 4.882 6.457 -3.590 1.00 92.44 127 THR A CA 1
ATOM 1006 C C . THR A 1 127 ? 3.654 7.159 -3.008 1.00 92.44 127 THR A C 1
ATOM 1008 O O . THR A 1 127 ? 3.753 8.114 -2.230 1.00 92.44 127 THR A O 1
ATOM 1011 N N . VAL A 1 128 ? 2.460 6.687 -3.372 1.00 93.69 128 VAL A N 1
ATOM 1012 C CA . VAL A 1 128 ? 1.207 7.204 -2.797 1.00 93.69 128 VAL A CA 1
ATOM 1013 C C . VAL A 1 128 ? 1.202 7.066 -1.268 1.00 93.69 128 VAL A C 1
ATOM 1015 O O . VAL A 1 128 ? 0.794 7.996 -0.573 1.00 93.69 128 VAL A O 1
ATOM 1018 N N . LEU A 1 129 ? 1.688 5.941 -0.734 1.00 96.00 129 LEU A N 1
ATOM 1019 C CA . LEU A 1 129 ? 1.717 5.688 0.708 1.00 96.00 129 LEU A CA 1
ATOM 1020 C C . LEU A 1 129 ? 2.725 6.582 1.431 1.00 96.00 129 LEU A C 1
ATOM 1022 O O . LEU A 1 129 ? 2.405 7.120 2.490 1.00 96.00 129 LEU A O 1
ATOM 1026 N N . GLU A 1 130 ? 3.894 6.826 0.838 1.00 95.44 130 GLU A N 1
ATOM 1027 C CA . GLU A 1 130 ? 4.868 7.767 1.389 1.00 95.44 130 GLU A CA 1
ATOM 1028 C C . GLU A 1 130 ? 4.300 9.196 1.467 1.00 95.44 130 GLU A C 1
ATOM 1030 O O . GLU A 1 130 ? 4.483 9.882 2.476 1.00 95.44 130 GLU A O 1
ATOM 1035 N N . GLN A 1 131 ? 3.557 9.634 0.442 1.00 95.38 131 GLN A N 1
ATOM 1036 C CA . GLN A 1 131 ? 2.888 10.941 0.445 1.00 95.38 131 GLN A CA 1
ATOM 1037 C C . GLN A 1 131 ? 1.869 11.048 1.592 1.00 95.38 131 GLN A C 1
ATOM 1039 O O . GLN A 1 131 ? 1.870 12.040 2.327 1.00 95.38 131 GLN A O 1
ATOM 1044 N N . PHE A 1 132 ? 1.033 10.022 1.794 1.00 97.00 132 PHE A N 1
ATOM 1045 C CA . PHE A 1 132 ? 0.075 9.994 2.906 1.00 97.00 132 PHE A CA 1
ATOM 1046 C C . PHE A 1 132 ? 0.758 9.943 4.270 1.00 97.00 132 PHE A C 1
ATOM 1048 O O . PHE A 1 132 ? 0.356 10.677 5.172 1.00 97.00 132 PHE A O 1
ATOM 1055 N N . SER A 1 133 ? 1.810 9.137 4.414 1.00 97.62 133 SER A N 1
ATOM 1056 C CA . SER A 1 133 ? 2.613 9.069 5.634 1.00 97.62 133 SER A CA 1
ATOM 1057 C C . SER A 1 133 ? 3.138 10.445 6.036 1.00 97.62 133 SER A C 1
ATOM 1059 O O . SER A 1 133 ? 2.893 10.886 7.159 1.00 97.62 133 SER A O 1
ATOM 1061 N N . LYS A 1 134 ? 3.768 11.175 5.106 1.00 97.25 134 LYS A N 1
ATOM 1062 C CA . LYS A 1 134 ? 4.283 12.530 5.358 1.00 97.25 134 LYS A CA 1
ATOM 1063 C C . LYS A 1 134 ? 3.167 13.514 5.703 1.00 97.25 134 LYS A C 1
ATOM 1065 O O . LYS A 1 134 ? 3.322 14.312 6.624 1.00 97.25 134 LYS A O 1
ATOM 1070 N N . ALA A 1 135 ? 2.043 13.454 4.988 1.00 97.62 135 ALA A N 1
ATOM 1071 C CA . ALA A 1 135 ? 0.925 14.375 5.182 1.00 97.62 135 ALA A CA 1
ATOM 1072 C C . ALA A 1 135 ? 0.165 14.149 6.501 1.00 97.62 135 ALA A C 1
ATOM 1074 O O . ALA A 1 135 ? -0.326 15.108 7.095 1.00 97.62 135 ALA A O 1
ATOM 1075 N N . LYS A 1 136 ? 0.042 12.894 6.948 1.00 97.44 136 LYS A N 1
ATOM 1076 C CA . LYS A 1 136 ? -0.770 12.498 8.111 1.00 97.44 136 LYS A CA 1
ATOM 1077 C C . LYS A 1 136 ? 0.067 12.146 9.348 1.00 97.44 136 LYS A C 1
ATOM 1079 O O . LYS A 1 136 ? -0.498 11.971 10.419 1.00 97.44 136 LYS A O 1
ATOM 1084 N N . GLY A 1 137 ? 1.392 12.051 9.220 1.00 97.81 137 GLY A N 1
ATOM 1085 C CA . GLY A 1 137 ? 2.283 11.617 10.300 1.00 97.81 137 GLY A CA 1
ATOM 1086 C C . GLY A 1 137 ? 2.141 10.131 10.650 1.00 97.81 137 GLY A C 1
ATOM 1087 O O . GLY A 1 137 ? 2.393 9.754 11.791 1.00 97.81 137 GLY A O 1
ATOM 1088 N N . ILE A 1 138 ? 1.711 9.304 9.692 1.00 97.94 138 ILE A N 1
ATOM 1089 C CA . ILE A 1 138 ? 1.524 7.858 9.876 1.00 97.94 138 ILE A CA 1
ATOM 1090 C C . ILE A 1 138 ? 2.855 7.155 9.619 1.00 97.94 138 ILE A C 1
ATOM 1092 O O . ILE A 1 138 ? 3.594 7.533 8.708 1.00 97.94 138 ILE A O 1
ATOM 1096 N N . GLU A 1 139 ? 3.173 6.126 10.400 1.00 98.25 139 GLU A N 1
ATOM 1097 C CA . GLU A 1 139 ? 4.376 5.327 10.177 1.00 98.25 139 GLU A CA 1
ATOM 1098 C C . GLU A 1 139 ? 4.344 4.656 8.798 1.00 98.25 139 GLU A C 1
ATOM 1100 O O . GLU A 1 139 ? 3.322 4.102 8.397 1.00 98.25 139 GLU A O 1
ATOM 1105 N N . HIS A 1 140 ? 5.470 4.681 8.085 1.00 98.00 140 HIS A N 1
ATOM 1106 C CA . HIS A 1 140 ? 5.608 4.069 6.768 1.00 98.00 140 HIS A CA 1
ATOM 1107 C C . HIS A 1 140 ? 6.725 3.034 6.737 1.00 98.00 140 HIS A C 1
ATOM 1109 O O . HIS A 1 140 ? 7.806 3.280 7.277 1.00 98.00 140 HIS A O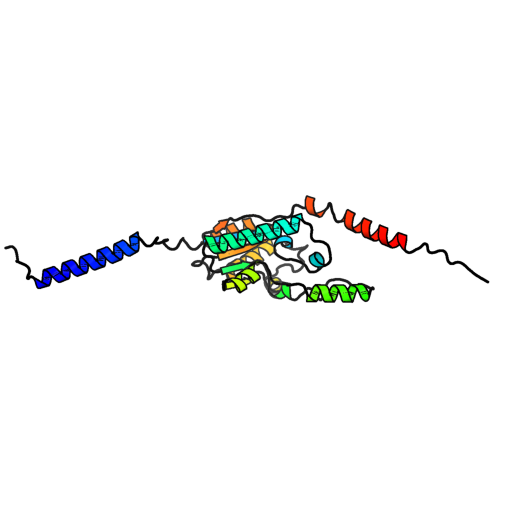 1
ATOM 1115 N N . ARG A 1 141 ? 6.485 1.897 6.076 1.00 97.88 141 ARG A N 1
ATOM 1116 C CA . ARG A 1 141 ? 7.463 0.817 5.920 1.00 97.88 141 ARG A CA 1
ATOM 1117 C C . ARG A 1 141 ? 7.549 0.329 4.479 1.00 97.88 141 ARG A C 1
ATOM 1119 O O . ARG A 1 141 ? 6.577 -0.154 3.907 1.00 97.88 141 ARG A O 1
ATOM 1126 N N . PHE A 1 142 ? 8.768 0.354 3.956 1.00 97.00 142 PHE A N 1
ATOM 1127 C CA . PHE A 1 142 ? 9.143 -0.389 2.761 1.00 97.00 142 PHE A CA 1
ATOM 1128 C C . PHE A 1 142 ? 9.359 -1.849 3.140 1.00 97.00 142 PHE A C 1
ATOM 1130 O O . PHE A 1 142 ? 10.202 -2.161 3.987 1.00 97.00 142 PHE A O 1
ATOM 1137 N N . CYS A 1 143 ? 8.580 -2.751 2.554 1.00 97.12 143 CYS A N 1
ATOM 1138 C CA . CYS A 1 143 ? 8.618 -4.165 2.902 1.00 97.12 143 CYS A CA 1
ATOM 1139 C C . CYS A 1 143 ? 9.426 -5.011 1.919 1.00 97.12 143 CYS A C 1
ATOM 1141 O O . CYS A 1 143 ? 9.884 -6.081 2.310 1.00 97.12 143 CYS A O 1
ATOM 1143 N N . ASP A 1 144 ? 9.687 -4.532 0.706 1.00 95.38 144 ASP A N 1
ATOM 1144 C CA . ASP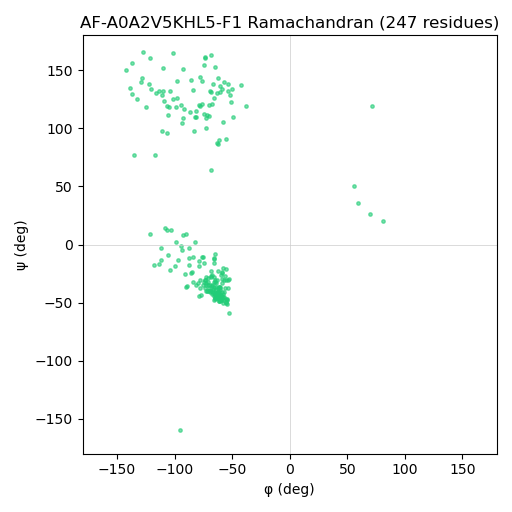 A 1 144 ? 10.389 -5.324 -0.301 1.00 95.38 144 ASP A CA 1
ATOM 1145 C C . ASP A 1 144 ? 11.910 -5.378 -0.057 1.00 95.38 144 ASP A C 1
ATOM 1147 O O . ASP A 1 144 ? 12.480 -4.393 0.438 1.00 95.38 144 ASP A O 1
ATOM 1151 N N . PRO A 1 145 ? 12.587 -6.511 -0.338 1.00 94.12 145 PRO A N 1
ATOM 1152 C CA . PRO A 1 145 ? 14.002 -6.640 -0.050 1.00 94.12 145 PRO A CA 1
ATOM 1153 C C . PRO A 1 145 ? 14.863 -5.703 -0.915 1.00 94.12 145 PRO A C 1
ATOM 1155 O O . PRO A 1 145 ? 14.631 -5.541 -2.113 1.00 94.12 145 PRO A O 1
ATOM 1158 N N . ASP A 1 146 ? 15.868 -5.074 -0.303 1.00 93.44 146 ASP A N 1
ATOM 1159 C CA . ASP A 1 146 ? 16.832 -4.212 -1.011 1.00 93.44 146 ASP A CA 1
ATOM 1160 C C . ASP A 1 146 ? 17.804 -5.062 -1.835 1.00 93.44 146 ASP A C 1
ATOM 1162 O O . ASP A 1 146 ? 18.008 -6.219 -1.517 1.00 93.44 146 ASP A O 1
ATOM 1166 N N . THR A 1 147 ? 18.493 -4.527 -2.845 1.00 86.38 147 THR A N 1
ATOM 1167 C CA . THR A 1 147 ? 19.168 -5.337 -3.888 1.00 86.38 147 THR A CA 1
ATOM 1168 C C . THR A 1 147 ? 20.168 -6.399 -3.423 1.00 86.38 147 THR A C 1
ATOM 1170 O O . THR A 1 147 ? 20.417 -7.345 -4.164 1.00 86.38 147 THR A O 1
ATOM 1173 N N . LYS A 1 148 ? 20.719 -6.294 -2.211 1.00 90.62 148 LYS A N 1
ATOM 1174 C CA . LYS A 1 148 ? 21.618 -7.309 -1.630 1.00 90.62 148 LYS A CA 1
ATOM 1175 C C . LYS A 1 148 ? 20.885 -8.446 -0.913 1.00 90.62 148 LYS A C 1
ATOM 1177 O O . LYS A 1 148 ? 21.440 -9.530 -0.748 1.00 90.62 148 LYS A O 1
ATOM 1182 N N . GLU A 1 149 ? 19.667 -8.200 -0.447 1.00 91.44 149 GLU A N 1
ATOM 1183 C CA . GLU A 1 149 ? 18.867 -9.166 0.302 1.00 91.44 149 GLU A CA 1
ATOM 1184 C C . GLU A 1 149 ? 18.321 -10.305 -0.580 1.00 91.44 149 GLU A C 1
ATOM 1186 O O . GLU A 1 149 ? 18.406 -11.450 -0.131 1.00 91.44 149 GLU A O 1
ATOM 1191 N N . PRO A 1 150 ? 17.846 -10.082 -1.830 1.00 90.38 150 PRO A N 1
ATOM 1192 C CA . PRO A 1 150 ? 17.439 -11.152 -2.730 1.00 90.38 150 PRO A CA 1
ATOM 1193 C C . PRO A 1 150 ? 18.540 -12.186 -2.933 1.00 90.38 150 PRO A C 1
ATOM 1195 O O . PRO A 1 150 ? 18.297 -13.376 -2.750 1.00 90.38 150 PRO A O 1
ATOM 1198 N N . GLU A 1 151 ? 19.769 -11.742 -3.206 1.00 91.25 151 GLU A N 1
ATOM 1199 C CA . GLU A 1 151 ? 20.918 -12.633 -3.388 1.00 91.25 151 GLU A CA 1
ATOM 1200 C C . GLU A 1 151 ? 21.175 -13.486 -2.137 1.00 91.25 151 GLU A C 1
ATOM 1202 O O . GLU A 1 151 ? 21.351 -14.701 -2.236 1.00 91.25 151 GLU A O 1
ATOM 1207 N N . ALA A 1 152 ? 21.123 -12.878 -0.946 1.00 94.00 152 ALA A N 1
ATOM 1208 C CA . ALA A 1 152 ? 21.304 -13.584 0.324 1.00 94.00 152 ALA A CA 1
ATOM 1209 C C . ALA A 1 152 ? 20.188 -14.608 0.612 1.00 94.00 152 ALA A C 1
ATOM 1211 O O . ALA A 1 152 ? 20.432 -15.635 1.246 1.00 94.00 152 ALA A O 1
ATOM 1212 N N . LEU A 1 153 ? 18.973 -14.349 0.125 1.00 92.62 153 LEU A N 1
ATOM 1213 C CA . LEU A 1 153 ? 17.811 -15.237 0.232 1.00 92.62 153 LEU A CA 1
ATOM 1214 C C . LEU A 1 153 ? 17.739 -16.264 -0.919 1.00 92.62 153 LEU A C 1
ATOM 1216 O O . LEU A 1 153 ? 16.853 -17.131 -0.948 1.00 92.62 153 LEU A O 1
ATOM 1220 N N . GLY A 1 154 ? 18.665 -16.183 -1.880 1.00 93.12 154 GLY A N 1
ATOM 1221 C CA . GLY A 1 154 ? 18.646 -16.968 -3.111 1.00 93.12 154 GLY A CA 1
ATOM 1222 C C . GLY A 1 154 ? 17.382 -16.726 -3.938 1.00 93.12 154 GLY A C 1
ATOM 1223 O O . GLY A 1 154 ? 16.818 -17.683 -4.466 1.00 93.12 154 GLY A O 1
ATOM 1224 N N . ILE A 1 155 ? 16.879 -15.495 -3.932 1.00 92.12 155 ILE A N 1
ATOM 1225 C CA . ILE A 1 155 ? 15.805 -14.997 -4.792 1.00 92.12 155 ILE A CA 1
ATOM 1226 C C . ILE A 1 155 ? 16.455 -14.582 -6.113 1.00 92.12 155 ILE A C 1
ATOM 1228 O O . ILE A 1 155 ? 17.494 -13.920 -6.118 1.00 92.12 155 ILE A O 1
ATOM 1232 N N . GLU A 1 156 ? 15.858 -14.994 -7.226 1.00 93.25 156 GLU A N 1
ATOM 1233 C CA . GLU A 1 156 ? 16.297 -14.572 -8.555 1.00 93.25 156 GLU A CA 1
ATOM 1234 C C . GLU A 1 156 ? 16.196 -13.044 -8.707 1.00 93.25 156 GLU A C 1
ATOM 1236 O O . GLU A 1 156 ? 15.181 -12.439 -8.377 1.00 93.25 156 GLU A O 1
ATOM 1241 N N . VAL A 1 157 ? 17.271 -12.417 -9.190 1.00 86.88 157 VAL A N 1
ATOM 1242 C CA . VAL A 1 157 ? 17.375 -10.952 -9.310 1.00 86.88 157 VAL A CA 1
ATOM 1243 C C . VAL A 1 157 ? 16.746 -10.462 -10.615 1.00 86.88 157 VAL A C 1
ATOM 1245 O O . VAL A 1 157 ? 16.382 -9.292 -10.724 1.00 86.88 157 VAL A O 1
ATOM 1248 N N . ASP A 1 158 ? 16.647 -11.329 -11.628 1.00 85.25 158 ASP A N 1
ATOM 1249 C CA . ASP A 1 158 ? 15.948 -11.040 -12.879 1.00 85.25 158 ASP A CA 1
ATOM 1250 C C . ASP A 1 158 ? 14.431 -11.271 -12.722 1.00 85.25 158 ASP A C 1
ATOM 1252 O O . ASP A 1 158 ? 13.999 -12.428 -12.693 1.00 85.25 158 ASP A O 1
ATOM 1256 N N . PRO A 1 159 ? 13.591 -10.214 -12.726 1.00 83.56 159 PRO A N 1
ATOM 1257 C CA . PRO A 1 159 ? 12.145 -10.356 -12.541 1.00 83.56 159 PRO A CA 1
ATOM 1258 C C . PRO A 1 159 ? 11.485 -11.258 -13.591 1.00 83.56 159 PRO A C 1
ATOM 1260 O O . PRO A 1 159 ? 10.439 -11.848 -13.344 1.00 83.56 159 PRO A O 1
ATOM 1263 N N . LYS A 1 160 ? 12.095 -11.406 -14.777 1.00 85.69 160 LYS A N 1
ATOM 1264 C CA . LYS A 1 160 ? 11.576 -12.276 -15.848 1.00 85.69 160 LYS A CA 1
ATOM 1265 C C . LYS A 1 160 ? 11.787 -13.763 -15.575 1.00 85.69 160 LYS A C 1
ATOM 1267 O O . LYS A 1 160 ? 11.207 -14.598 -16.266 1.00 85.69 160 LYS A O 1
ATOM 1272 N N . LYS A 1 161 ? 12.663 -14.087 -14.628 1.00 91.00 161 LYS A N 1
ATOM 1273 C CA . LYS A 1 161 ? 13.007 -15.452 -14.227 1.00 91.00 161 LYS A CA 1
ATOM 1274 C C . LYS A 1 161 ? 12.513 -15.783 -12.825 1.00 91.00 161 LYS A C 1
ATOM 1276 O O . LYS A 1 161 ? 12.676 -16.928 -12.405 1.00 91.00 161 LYS A O 1
ATOM 1281 N N . GLU A 1 162 ? 11.915 -14.817 -12.128 1.00 88.06 162 GLU A N 1
ATOM 1282 C CA . GLU A 1 162 ? 11.307 -15.053 -10.828 1.00 88.06 162 GLU A CA 1
ATOM 1283 C C . GLU A 1 162 ? 10.300 -16.198 -10.907 1.00 88.06 162 GLU A C 1
ATOM 1285 O O . GLU A 1 162 ? 9.439 -16.283 -11.787 1.00 88.06 162 GLU A O 1
ATOM 1290 N N . THR A 1 163 ? 10.425 -17.108 -9.953 1.00 92.75 163 THR A N 1
ATOM 1291 C CA . THR A 1 163 ? 9.527 -18.240 -9.799 1.00 92.75 163 THR A CA 1
ATOM 1292 C C . THR A 1 163 ? 8.532 -17.974 -8.676 1.00 92.75 163 THR A C 1
ATOM 1294 O O . THR A 1 163 ? 8.755 -17.155 -7.786 1.00 92.75 163 THR A O 1
ATOM 1297 N N . LYS A 1 164 ? 7.459 -18.771 -8.608 1.00 92.94 164 LYS A N 1
ATOM 1298 C CA . LYS A 1 164 ? 6.552 -18.749 -7.446 1.00 92.94 164 LYS A CA 1
ATOM 1299 C C . LYS A 1 164 ? 7.277 -19.009 -6.119 1.00 92.94 164 LYS A C 1
ATOM 1301 O O . LYS A 1 164 ? 6.806 -18.565 -5.079 1.00 92.94 164 LYS A O 1
ATOM 1306 N N . SER A 1 165 ? 8.398 -19.738 -6.127 1.00 93.94 165 SER A N 1
ATOM 1307 C CA . SER A 1 165 ? 9.193 -19.945 -4.912 1.00 93.94 165 SER A CA 1
ATOM 1308 C C . SER A 1 165 ? 9.878 -18.659 -4.455 1.00 93.94 165 SER A C 1
ATOM 1310 O O . SER A 1 165 ? 10.020 -18.455 -3.253 1.00 93.94 165 SER A O 1
ATOM 1312 N N . ASP A 1 166 ? 10.303 -17.814 -5.390 1.00 93.44 166 ASP A N 1
ATOM 1313 C CA . ASP A 1 166 ? 10.941 -16.530 -5.101 1.00 93.44 166 ASP A CA 1
ATOM 1314 C C . ASP A 1 166 ? 9.928 -15.552 -4.512 1.00 93.44 166 ASP A C 1
ATOM 1316 O O . ASP A 1 166 ? 10.197 -14.924 -3.487 1.00 93.44 166 ASP A O 1
ATOM 1320 N N . TRP A 1 167 ? 8.710 -15.544 -5.059 1.00 94.50 167 TRP A N 1
ATOM 1321 C CA . TRP A 1 167 ? 7.579 -14.791 -4.513 1.00 94.50 167 TRP A CA 1
ATOM 1322 C C . TRP A 1 167 ? 7.312 -15.142 -3.053 1.00 94.50 167 TRP A C 1
ATOM 1324 O O . TRP A 1 167 ? 7.238 -14.259 -2.203 1.00 94.50 167 TRP A O 1
ATOM 1334 N N . ARG A 1 168 ? 7.276 -16.441 -2.722 1.00 96.56 168 ARG A N 1
ATOM 1335 C CA . ARG A 1 168 ? 7.093 -16.879 -1.332 1.00 96.56 168 ARG A CA 1
ATOM 1336 C C . ARG A 1 168 ? 8.211 -16.405 -0.412 1.00 96.56 168 ARG A C 1
ATOM 1338 O O . ARG A 1 168 ? 7.933 -16.076 0.734 1.00 96.56 168 ARG A O 1
ATOM 1345 N N . LYS A 1 169 ? 9.460 -16.352 -0.877 1.00 96.44 169 LYS A N 1
ATOM 1346 C CA . LYS A 1 169 ? 10.569 -15.826 -0.066 1.00 96.44 169 LYS A CA 1
ATOM 1347 C C . LYS A 1 169 ? 10.411 -14.326 0.194 1.00 96.44 169 LYS A C 1
ATOM 1349 O O . LYS A 1 169 ? 10.619 -13.907 1.329 1.00 96.44 169 LYS A O 1
ATOM 1354 N N . ARG A 1 170 ? 10.001 -13.540 -0.810 1.00 96.19 170 ARG A N 1
ATOM 1355 C CA . ARG A 1 170 ? 9.704 -12.101 -0.653 1.00 96.19 170 ARG A CA 1
ATOM 1356 C C . ARG A 1 170 ? 8.572 -11.879 0.350 1.00 96.19 170 ARG A C 1
ATOM 1358 O O . ARG A 1 170 ? 8.758 -11.157 1.322 1.00 96.19 170 ARG A O 1
ATOM 1365 N N . GLU A 1 171 ? 7.470 -12.610 0.213 1.00 98.06 171 GLU A N 1
ATOM 1366 C CA . GLU A 1 171 ? 6.332 -12.554 1.143 1.00 98.06 171 GLU A CA 1
ATOM 1367 C C . GLU A 1 171 ? 6.735 -12.840 2.604 1.00 98.06 171 GLU A C 1
ATOM 1369 O O . GLU A 1 171 ? 6.235 -12.195 3.526 1.00 98.06 171 GLU A O 1
ATOM 1374 N N . GLN A 1 172 ? 7.678 -13.761 2.846 1.00 98.00 172 GLN A N 1
ATOM 1375 C CA . GLN A 1 172 ? 8.213 -14.008 4.195 1.00 98.00 172 GLN A CA 1
ATOM 1376 C C . GLN A 1 172 ? 9.004 -12.813 4.742 1.00 98.00 172 GLN A C 1
ATOM 1378 O O . GLN A 1 172 ? 8.899 -12.498 5.930 1.00 98.00 172 GLN A O 1
ATOM 1383 N N . VAL A 1 173 ? 9.773 -12.121 3.894 1.00 97.81 173 VAL A N 1
ATOM 1384 C CA . VAL A 1 173 ? 10.445 -10.871 4.281 1.00 97.81 173 VAL A CA 1
ATOM 1385 C C . VAL A 1 173 ? 9.404 -9.825 4.662 1.00 97.81 173 VAL A C 1
ATOM 1387 O O . VAL A 1 173 ? 9.518 -9.223 5.731 1.00 97.81 173 VAL A O 1
ATOM 1390 N N . TRP A 1 174 ? 8.358 -9.659 3.851 1.00 98.31 174 TRP A N 1
ATOM 1391 C CA . TRP A 1 174 ? 7.303 -8.679 4.105 1.00 98.31 174 TRP A CA 1
ATOM 1392 C C . TRP A 1 174 ? 6.604 -8.947 5.436 1.00 98.31 174 TRP A C 1
ATOM 1394 O O . TRP A 1 174 ? 6.499 -8.043 6.264 1.00 98.31 174 TRP A O 1
ATOM 1404 N N . LEU A 1 175 ? 6.220 -10.206 5.681 1.00 98.38 175 LEU A N 1
ATOM 1405 C CA . LEU A 1 175 ? 5.656 -10.663 6.949 1.00 98.38 175 LEU A CA 1
ATOM 1406 C C . LEU A 1 175 ? 6.580 -10.325 8.126 1.00 98.38 175 LEU A C 1
ATOM 1408 O O . LEU A 1 175 ? 6.117 -9.790 9.132 1.00 98.38 175 LEU A O 1
ATOM 1412 N N . SER A 1 176 ? 7.882 -10.604 8.006 1.00 98.06 176 SER A N 1
ATOM 1413 C CA . SER A 1 176 ? 8.845 -10.316 9.076 1.00 98.06 176 SER A CA 1
ATOM 1414 C C . SER A 1 176 ? 8.923 -8.821 9.409 1.00 98.06 176 SER A C 1
ATOM 1416 O O . SER A 1 176 ? 9.010 -8.457 10.580 1.00 98.06 176 SER A O 1
ATOM 1418 N N . ARG A 1 177 ? 8.810 -7.952 8.394 1.00 97.94 177 ARG A N 1
ATOM 1419 C CA . ARG A 1 177 ? 8.894 -6.490 8.529 1.00 97.94 177 ARG A CA 1
ATOM 1420 C C . ARG A 1 177 ? 7.645 -5.845 9.123 1.00 97.94 177 ARG A C 1
ATOM 1422 O O . ARG A 1 177 ? 7.697 -4.669 9.469 1.00 97.94 177 ARG A O 1
ATOM 1429 N N . ILE A 1 178 ? 6.545 -6.584 9.249 1.00 98.31 178 ILE A N 1
ATOM 1430 C CA . ILE A 1 178 ? 5.313 -6.122 9.905 1.00 98.31 178 ILE A CA 1
ATOM 1431 C C . ILE A 1 178 ? 4.908 -7.015 11.086 1.00 98.31 178 ILE A C 1
ATOM 1433 O O . ILE A 1 178 ? 3.814 -6.871 11.628 1.00 98.31 178 ILE A O 1
ATOM 1437 N N . ALA A 1 179 ? 5.765 -7.953 11.500 1.00 97.75 179 ALA A N 1
ATOM 1438 C CA . ALA A 1 179 ? 5.443 -8.933 12.537 1.00 97.75 179 ALA A CA 1
ATOM 1439 C C . ALA A 1 179 ? 5.168 -8.290 13.909 1.00 97.75 179 ALA A C 1
ATOM 1441 O O . ALA A 1 179 ? 4.368 -8.811 14.687 1.00 97.75 179 ALA A O 1
ATOM 1442 N N . ASP A 1 180 ? 5.799 -7.152 14.198 1.00 97.75 180 ASP A N 1
ATOM 1443 C CA . ASP A 1 180 ? 5.573 -6.330 15.392 1.00 97.75 180 ASP A CA 1
ATOM 1444 C C . ASP A 1 180 ? 4.273 -5.507 15.327 1.00 97.75 180 ASP A C 1
ATOM 1446 O O . ASP A 1 180 ? 3.819 -4.990 16.346 1.00 97.75 180 ASP A O 1
ATOM 1450 N N . CYS A 1 181 ? 3.623 -5.434 14.163 1.00 97.12 181 CYS A N 1
ATOM 1451 C CA . CYS A 1 181 ? 2.394 -4.671 13.952 1.00 97.12 181 CYS A CA 1
ATOM 1452 C C . CYS A 1 181 ? 1.108 -5.476 14.204 1.00 97.12 181 CYS A C 1
ATOM 1454 O O . CYS A 1 181 ? 0.025 -4.973 13.932 1.00 97.12 181 CYS A O 1
ATOM 1456 N N . LYS A 1 182 ? 1.177 -6.701 14.747 1.00 94.50 182 LYS A N 1
ATOM 1457 C CA . LYS A 1 182 ? -0.010 -7.556 14.988 1.00 94.50 182 LYS A CA 1
ATOM 1458 C C . LYS A 1 182 ? -1.082 -6.951 15.892 1.00 94.50 182 LYS A C 1
ATOM 1460 O O . LYS A 1 182 ? -2.200 -7.446 15.900 1.00 94.50 182 LYS A O 1
ATOM 1465 N N . LEU A 1 183 ? -0.725 -5.954 16.697 1.00 94.44 183 LEU A N 1
ATOM 1466 C CA . LEU A 1 183 ? -1.641 -5.249 17.597 1.00 94.44 183 LEU A CA 1
ATOM 1467 C C . LEU A 1 183 ? -1.982 -3.839 17.099 1.00 94.44 183 LEU A C 1
ATOM 1469 O O . LEU A 1 183 ? -2.525 -3.045 17.860 1.00 94.44 183 LEU A O 1
ATOM 1473 N N . ARG A 1 184 ? -1.641 -3.529 15.846 1.00 95.88 184 ARG A N 1
ATOM 1474 C CA . ARG A 1 184 ? -1.822 -2.219 15.222 1.00 95.88 184 ARG A CA 1
ATOM 1475 C C . ARG A 1 184 ? -2.699 -2.342 13.988 1.00 95.88 184 ARG A C 1
ATOM 1477 O O . ARG A 1 184 ? -2.828 -3.423 13.413 1.00 95.88 184 ARG A O 1
ATOM 1484 N N . ARG A 1 185 ? -3.269 -1.222 13.560 1.00 96.81 185 ARG A N 1
ATOM 1485 C CA . ARG A 1 185 ? -4.023 -1.139 12.308 1.00 96.81 185 ARG A CA 1
ATOM 1486 C C . ARG A 1 185 ? -3.077 -0.848 11.154 1.00 96.81 185 ARG A C 1
ATOM 1488 O O . ARG A 1 185 ? -2.463 0.218 11.094 1.00 96.81 185 ARG A O 1
ATOM 1495 N N . VAL A 1 186 ? -2.943 -1.809 10.253 1.00 98.12 186 VAL A N 1
ATOM 1496 C CA . VAL A 1 186 ? -2.001 -1.762 9.133 1.00 98.12 186 VAL A CA 1
ATOM 1497 C C . VAL A 1 186 ? -2.781 -1.684 7.831 1.00 98.12 186 VAL A C 1
ATOM 1499 O O . VAL A 1 186 ? -3.684 -2.483 7.612 1.00 98.12 186 VAL A O 1
ATOM 1502 N N . LEU A 1 187 ? -2.407 -0.773 6.938 1.00 98.31 187 LEU A N 1
ATOM 1503 C CA . LEU A 1 187 ? -2.782 -0.848 5.528 1.00 98.31 187 LEU A CA 1
ATOM 1504 C C . LEU A 1 187 ? -1.554 -1.306 4.748 1.00 98.31 187 LEU A C 1
ATOM 1506 O O . LEU A 1 187 ? -0.524 -0.630 4.758 1.00 98.31 187 LEU A O 1
ATOM 1510 N N . PHE A 1 188 ? -1.664 -2.458 4.091 1.00 98.44 188 PHE A N 1
ATOM 1511 C CA . PHE A 1 188 ? -0.599 -3.035 3.281 1.00 98.44 188 PHE A CA 1
ATOM 1512 C C . PHE A 1 188 ? -0.970 -2.980 1.795 1.00 98.44 188 PHE A C 1
ATOM 1514 O O . PHE A 1 188 ? -2.041 -3.447 1.407 1.00 98.44 188 PHE A O 1
ATOM 1521 N N . VAL A 1 189 ? -0.080 -2.447 0.957 1.00 97.88 189 VAL A N 1
ATOM 1522 C CA . VAL A 1 189 ? -0.216 -2.460 -0.509 1.00 97.88 189 VAL A CA 1
ATOM 1523 C C . VAL A 1 189 ? 0.803 -3.417 -1.116 1.00 97.88 189 VAL A C 1
ATOM 1525 O O . VAL A 1 189 ? 2.004 -3.261 -0.912 1.00 97.88 189 VAL A O 1
ATOM 1528 N N . CYS A 1 190 ? 0.334 -4.396 -1.880 1.00 97.38 190 CYS A N 1
ATOM 1529 C CA . CYS A 1 190 ? 1.184 -5.339 -2.606 1.00 97.38 190 CYS A CA 1
ATOM 1530 C C . CYS A 1 190 ? 0.807 -5.397 -4.087 1.00 97.38 190 CYS A C 1
ATOM 1532 O O . CYS A 1 190 ? -0.264 -4.936 -4.487 1.00 97.38 190 CYS A O 1
ATOM 1534 N N . GLY A 1 191 ? 1.688 -5.982 -4.889 1.00 95.00 191 GLY A N 1
ATOM 1535 C CA . GLY A 1 191 ? 1.427 -6.364 -6.263 1.00 95.00 191 GLY A CA 1
ATOM 1536 C C . GLY A 1 191 ? 0.231 -7.308 -6.348 1.00 95.00 191 GLY A C 1
ATOM 1537 O O . GLY A 1 191 ? 0.083 -8.218 -5.531 1.00 95.00 191 GLY A O 1
ATOM 1538 N N . ASP A 1 192 ? -0.613 -7.124 -7.363 1.00 93.62 192 ASP A N 1
ATOM 1539 C CA . ASP A 1 192 ? -1.834 -7.924 -7.551 1.00 93.62 192 ASP A CA 1
ATOM 1540 C C . ASP A 1 192 ? -1.567 -9.445 -7.551 1.00 93.62 192 ASP A C 1
ATOM 1542 O O . ASP A 1 192 ? -2.278 -10.220 -6.913 1.00 93.62 192 ASP A O 1
ATOM 1546 N N . ASN A 1 193 ? -0.442 -9.858 -8.143 1.00 93.12 193 ASN A N 1
ATOM 1547 C CA . ASN A 1 193 ? 0.003 -11.254 -8.198 1.00 93.12 193 ASN A CA 1
ATOM 1548 C C . ASN A 1 193 ? 0.282 -11.888 -6.822 1.00 93.12 193 ASN A C 1
ATOM 1550 O O . ASN A 1 193 ? 0.267 -13.116 -6.698 1.00 93.12 193 ASN A O 1
ATOM 1554 N N . HIS A 1 194 ? 0.548 -11.076 -5.799 1.00 95.75 194 HIS A N 1
ATOM 1555 C CA . HIS A 1 194 ? 0.837 -11.533 -4.442 1.00 95.75 194 HIS A CA 1
ATOM 1556 C C . HIS A 1 194 ? -0.379 -11.495 -3.525 1.00 95.75 194 HIS A C 1
ATOM 1558 O O . HIS A 1 194 ? -0.347 -12.105 -2.458 1.00 95.75 194 HIS A O 1
ATOM 1564 N N . TYR A 1 195 ? -1.455 -10.822 -3.927 1.00 96.38 195 TYR A N 1
ATOM 1565 C CA . TYR A 1 195 ? -2.564 -10.476 -3.048 1.00 96.38 195 TYR A CA 1
ATOM 1566 C C . TYR A 1 195 ? -3.142 -11.676 -2.283 1.00 96.38 195 TYR A C 1
ATOM 1568 O O . TYR A 1 195 ? -3.107 -11.720 -1.052 1.00 96.38 195 TYR A O 1
ATOM 1576 N N . ASP A 1 196 ? -3.625 -12.693 -3.001 1.00 97.00 196 ASP A N 1
ATOM 1577 C CA . ASP A 1 196 ? -4.264 -13.854 -2.370 1.00 97.00 196 ASP A CA 1
ATOM 1578 C C . ASP A 1 196 ? -3.267 -14.712 -1.592 1.00 97.00 196 ASP A C 1
ATOM 1580 O O . ASP A 1 196 ? -3.560 -15.227 -0.510 1.00 97.00 196 ASP A O 1
ATOM 1584 N N . ALA A 1 197 ? -2.079 -14.874 -2.167 1.00 97.44 197 ALA A N 1
ATOM 1585 C CA . ALA A 1 197 ? -0.997 -15.673 -1.625 1.00 97.44 197 ALA A CA 1
ATOM 1586 C C . ALA A 1 197 ? -0.482 -15.102 -0.295 1.00 97.44 197 ALA A C 1
ATOM 1588 O O . ALA A 1 197 ? -0.256 -15.873 0.645 1.00 97.44 197 ALA A O 1
ATOM 1589 N N . PHE A 1 198 ? -0.341 -13.780 -0.216 1.00 98.12 198 PHE A N 1
ATOM 1590 C CA . PHE A 1 198 ? 0.124 -13.060 0.959 1.00 98.12 198 PHE A CA 1
ATOM 1591 C C . PHE A 1 198 ? -0.977 -12.911 2.013 1.00 98.12 198 PHE A C 1
ATOM 1593 O O . PHE A 1 198 ? -0.699 -13.108 3.194 1.00 98.12 198 PHE A O 1
ATOM 1600 N N . ALA A 1 199 ? -2.237 -12.686 1.617 1.00 98.31 199 ALA A N 1
ATOM 1601 C CA . ALA A 1 199 ? -3.372 -12.698 2.547 1.00 98.31 199 ALA A CA 1
ATOM 1602 C C . ALA A 1 199 ? -3.449 -14.016 3.332 1.00 98.31 199 ALA A C 1
ATOM 1604 O O . ALA A 1 199 ? -3.497 -14.007 4.560 1.00 98.31 199 ALA A O 1
ATOM 1605 N N . GLN A 1 200 ? -3.368 -15.154 2.632 1.00 98.12 200 GLN A N 1
ATOM 1606 C CA . GLN A 1 200 ? -3.358 -16.478 3.266 1.00 98.12 200 GLN A CA 1
ATOM 1607 C C . GLN A 1 200 ? -2.173 -16.652 4.223 1.00 98.12 200 GLN A C 1
ATOM 1609 O O . GLN A 1 200 ? -2.320 -17.239 5.295 1.00 98.12 200 GLN A O 1
ATOM 1614 N N . LEU A 1 201 ? -0.995 -16.141 3.848 1.00 98.00 201 LEU A N 1
ATOM 1615 C CA . LEU A 1 201 ? 0.189 -16.193 4.700 1.00 98.00 201 LEU A CA 1
ATOM 1616 C C . LEU A 1 201 ? -0.003 -15.370 5.983 1.00 98.00 201 LEU A C 1
ATOM 1618 O O . LEU A 1 201 ? 0.366 -15.822 7.065 1.00 98.00 201 LEU A O 1
ATOM 1622 N N . LEU A 1 202 ? -0.581 -14.177 5.881 1.00 98.19 202 LEU A N 1
ATOM 1623 C CA . LEU A 1 202 ? -0.864 -13.313 7.026 1.00 98.19 202 LEU A CA 1
ATOM 1624 C C . LEU A 1 202 ? -1.892 -13.952 7.970 1.00 98.19 202 LEU A C 1
ATOM 1626 O O . LEU A 1 202 ? -1.652 -14.041 9.177 1.00 98.19 202 LEU A O 1
ATOM 1630 N N . GLU A 1 203 ? -2.989 -14.473 7.418 1.00 97.50 203 GLU A N 1
ATOM 1631 C CA . GLU A 1 203 ? -4.029 -15.200 8.158 1.00 97.50 203 GLU A CA 1
ATOM 1632 C C . GLU A 1 203 ? -3.430 -16.404 8.907 1.00 97.50 203 GLU A C 1
ATOM 1634 O O . GLU A 1 203 ? -3.664 -16.581 10.105 1.00 97.50 203 GLU A O 1
ATOM 1639 N N . SER A 1 204 ? -2.560 -17.189 8.254 1.00 97.81 204 SER A N 1
ATOM 1640 C CA . SER A 1 204 ? -1.901 -18.338 8.892 1.00 97.81 204 SER A CA 1
ATOM 1641 C C . SER A 1 204 ? -0.940 -17.946 10.022 1.00 97.81 204 SER A C 1
ATOM 1643 O O . SER A 1 204 ? -0.549 -18.801 10.816 1.00 97.81 204 SER A O 1
ATOM 1645 N N . HIS A 1 205 ? -0.543 -16.672 10.100 1.00 97.56 205 HIS A N 1
ATOM 1646 C CA . HIS A 1 205 ? 0.302 -16.115 11.158 1.00 97.56 205 HIS A CA 1
ATOM 1647 C C . HIS A 1 205 ? -0.490 -15.287 12.182 1.00 97.56 205 HIS A C 1
ATOM 1649 O O . HIS A 1 205 ? 0.112 -14.618 13.030 1.00 97.56 205 HIS A O 1
ATOM 1655 N N . GLY A 1 206 ? -1.822 -15.380 12.162 1.00 96.19 206 GLY A N 1
ATOM 1656 C CA . GLY A 1 206 ? -2.706 -14.803 13.172 1.00 96.19 206 GLY A CA 1
ATOM 1657 C C . GLY A 1 206 ? -2.980 -13.312 13.000 1.00 96.19 206 GLY A C 1
ATOM 1658 O O . GLY A 1 206 ? -3.356 -12.664 13.973 1.00 96.19 206 GLY A O 1
ATOM 1659 N N . PHE A 1 207 ? -2.771 -12.755 11.805 1.00 97.19 207 PHE A N 1
ATOM 1660 C CA . PHE A 1 207 ? -3.303 -11.434 11.475 1.00 97.19 207 PHE A CA 1
ATOM 1661 C C . PHE A 1 207 ? -4.807 -11.535 11.194 1.00 97.19 207 PHE A C 1
ATOM 1663 O O . PHE A 1 207 ? -5.252 -12.475 10.535 1.00 97.19 207 PHE A O 1
ATOM 1670 N N . ASN A 1 208 ? -5.582 -10.548 11.649 1.00 96.38 208 ASN A N 1
ATOM 1671 C CA . ASN A 1 208 ? -6.955 -10.354 11.191 1.00 96.38 208 ASN A CA 1
ATOM 1672 C C . ASN A 1 208 ? -6.911 -9.558 9.880 1.00 96.38 208 ASN A C 1
ATOM 1674 O O . ASN A 1 208 ? -6.707 -8.343 9.886 1.00 96.38 208 ASN A O 1
ATOM 1678 N N . VAL A 1 209 ? -6.999 -10.266 8.754 1.00 97.44 209 VAL A N 1
ATOM 1679 C CA . VAL A 1 209 ? -6.844 -9.675 7.422 1.00 97.44 209 VAL A CA 1
ATOM 1680 C C . VAL A 1 209 ? -8.205 -9.309 6.846 1.00 97.44 209 VAL A C 1
ATOM 1682 O O . VAL A 1 209 ? -9.042 -10.174 6.597 1.00 97.44 209 VAL A O 1
ATOM 1685 N N . GLN A 1 210 ? -8.395 -8.027 6.546 1.00 97.31 210 GLN A N 1
ATOM 1686 C CA . GLN A 1 210 ? -9.470 -7.554 5.689 1.00 97.31 210 GLN A CA 1
ATOM 1687 C C . GLN A 1 210 ? -8.941 -7.328 4.275 1.00 97.31 210 GLN A C 1
ATOM 1689 O O . GLN A 1 210 ? -8.070 -6.499 4.018 1.00 97.31 210 GLN A O 1
ATOM 1694 N N . ARG A 1 211 ? -9.512 -8.076 3.339 1.00 97.94 211 ARG A N 1
ATOM 1695 C CA . ARG A 1 211 ? -9.205 -8.007 1.913 1.00 97.94 211 ARG A CA 1
ATOM 1696 C C . ARG A 1 211 ? -9.905 -6.799 1.278 1.00 97.94 211 ARG A C 1
ATOM 1698 O O . ARG A 1 211 ? -11.127 -6.680 1.359 1.00 97.94 211 ARG A O 1
ATOM 1705 N N . GLY A 1 212 ? -9.123 -5.882 0.714 1.00 96.56 212 GLY A N 1
ATOM 1706 C CA . GLY A 1 212 ? -9.568 -4.668 0.032 1.00 96.56 212 GLY A CA 1
ATOM 1707 C C . GLY A 1 212 ? -9.694 -4.814 -1.486 1.00 96.56 212 GLY A C 1
ATOM 1708 O O . GLY A 1 212 ? -9.821 -5.914 -2.014 1.00 96.56 212 GLY A O 1
ATOM 1709 N N . ALA A 1 213 ? -9.677 -3.686 -2.197 1.00 95.38 213 ALA A N 1
ATOM 1710 C CA . ALA A 1 213 ? -9.818 -3.660 -3.653 1.00 95.38 213 ALA A CA 1
ATOM 1711 C C . ALA A 1 213 ? -8.565 -4.151 -4.404 1.00 95.38 213 ALA A C 1
ATOM 1713 O O . ALA A 1 213 ? -7.453 -4.144 -3.870 1.00 95.38 213 ALA A O 1
ATOM 1714 N N . HIS A 1 214 ? -8.783 -4.511 -5.671 1.00 94.38 214 HIS A N 1
ATOM 1715 C CA . HIS A 1 214 ? -7.753 -4.809 -6.661 1.00 94.38 214 HIS A CA 1
ATOM 1716 C C . HIS A 1 214 ? -7.712 -3.703 -7.718 1.00 94.38 214 HIS A C 1
ATOM 1718 O O . HIS A 1 214 ? -8.749 -3.321 -8.266 1.00 94.38 214 HIS A O 1
ATOM 1724 N N . TYR A 1 215 ? -6.516 -3.207 -8.018 1.00 91.81 215 TYR A N 1
ATOM 1725 C CA . TYR A 1 215 ? -6.272 -2.177 -9.025 1.00 91.81 215 TYR A CA 1
ATOM 1726 C C . TYR A 1 215 ? -5.396 -2.733 -10.143 1.00 91.81 215 TYR A C 1
ATOM 1728 O O . TYR A 1 215 ? -4.200 -2.440 -10.209 1.00 91.81 215 TYR A O 1
ATOM 1736 N N . ASP A 1 216 ? -6.002 -3.527 -11.021 1.00 88.31 216 ASP A N 1
ATOM 1737 C CA . ASP A 1 216 ? -5.322 -4.106 -12.178 1.00 88.31 216 ASP A CA 1
ATOM 1738 C C . ASP A 1 216 ? -5.455 -3.232 -13.443 1.00 88.31 216 ASP A C 1
ATOM 1740 O O . ASP A 1 216 ? -6.421 -2.480 -13.640 1.00 88.31 216 ASP A O 1
ATOM 1744 N N . ILE A 1 217 ? -4.460 -3.321 -14.321 1.00 81.88 217 ILE A N 1
ATOM 1745 C CA . ILE A 1 217 ? -4.492 -2.793 -15.680 1.00 81.88 217 ILE A CA 1
ATOM 1746 C C . ILE A 1 217 ? -4.509 -4.012 -16.593 1.00 81.88 217 ILE A C 1
ATOM 1748 O O . ILE A 1 217 ? -3.463 -4.591 -16.857 1.00 81.88 217 ILE A O 1
ATOM 1752 N N . SER A 1 218 ? -5.699 -4.399 -17.052 1.00 77.88 218 SER A N 1
ATOM 1753 C CA . SER A 1 218 ? -5.851 -5.496 -18.006 1.00 77.88 218 SER A CA 1
ATOM 1754 C C . SER A 1 218 ? -4.964 -5.269 -19.232 1.00 77.88 218 SER A C 1
ATOM 1756 O O . SER A 1 218 ? -4.939 -4.158 -19.770 1.00 77.88 218 SER A O 1
ATOM 1758 N N . ASP A 1 219 ? -4.306 -6.327 -19.709 1.00 62.72 219 ASP A N 1
ATOM 1759 C CA . ASP A 1 219 ? -3.401 -6.298 -20.872 1.00 62.72 219 ASP A CA 1
ATOM 1760 C C . ASP A 1 219 ? -4.052 -5.685 -22.129 1.00 62.72 219 ASP A C 1
ATOM 1762 O O . ASP A 1 219 ? -3.389 -5.039 -22.943 1.00 62.72 219 ASP A O 1
ATOM 1766 N N . GLU A 1 220 ? -5.375 -5.816 -22.256 1.00 62.06 220 GLU A N 1
ATOM 1767 C CA . GLU A 1 220 ? -6.193 -5.239 -23.331 1.00 62.06 220 GLU A CA 1
ATOM 1768 C C . GLU A 1 220 ? -6.093 -3.702 -23.397 1.00 62.06 220 GLU A C 1
ATOM 1770 O O . GLU A 1 220 ? -6.082 -3.133 -24.483 1.00 62.06 220 GLU A O 1
ATOM 1775 N N . GLU A 1 221 ? -5.929 -3.012 -22.262 1.00 59.91 221 GLU A N 1
ATOM 1776 C CA . GLU A 1 221 ? -5.753 -1.550 -22.239 1.00 59.91 221 GLU A CA 1
ATOM 1777 C C . GLU A 1 221 ? -4.319 -1.123 -22.601 1.00 59.91 221 GLU A C 1
ATOM 1779 O O . GLU A 1 221 ? -4.083 0.039 -22.946 1.00 59.91 221 GLU A O 1
ATOM 1784 N N . PHE A 1 222 ? -3.352 -2.043 -22.509 1.00 58.81 222 PHE A N 1
ATOM 1785 C CA . PHE A 1 222 ? -1.933 -1.756 -22.721 1.00 58.81 222 PHE A CA 1
ATOM 1786 C C . PHE A 1 222 ? -1.514 -1.922 -24.188 1.00 58.81 222 PHE A C 1
ATOM 1788 O O . PHE A 1 222 ? -0.687 -1.153 -24.686 1.00 58.81 222 PHE A O 1
ATOM 1795 N N . HIS A 1 223 ? -2.091 -2.897 -24.897 1.00 54.94 223 HIS A N 1
ATOM 1796 C CA . HIS A 1 223 ? -1.690 -3.223 -26.269 1.00 54.94 223 HIS A CA 1
ATOM 1797 C C . HIS A 1 223 ? -2.225 -2.255 -27.332 1.00 54.94 223 HIS A C 1
ATOM 1799 O O . HIS A 1 223 ? -1.504 -1.975 -28.289 1.00 54.94 223 HIS A O 1
ATOM 1805 N N . ASP A 1 224 ? -3.397 -1.646 -27.132 1.00 54.03 224 ASP A N 1
ATOM 1806 C CA . ASP A 1 224 ? -4.020 -0.749 -28.121 1.00 54.03 224 ASP A CA 1
ATOM 1807 C C . ASP A 1 224 ? -3.233 0.552 -28.399 1.00 54.03 224 ASP A C 1
ATOM 1809 O O . ASP A 1 224 ? -3.575 1.306 -29.311 1.00 54.03 224 ASP A O 1
ATOM 1813 N N . ASN A 1 225 ? -2.170 0.851 -27.641 1.00 50.50 225 ASN A N 1
ATOM 1814 C CA . ASN A 1 225 ? -1.426 2.108 -27.785 1.00 50.50 225 ASN A CA 1
ATOM 1815 C C . ASN A 1 225 ? 0.042 1.981 -28.187 1.00 50.50 225 ASN A C 1
ATOM 1817 O O . ASN A 1 225 ? 0.591 2.966 -28.684 1.00 50.50 225 ASN A O 1
ATOM 1821 N N . ALA A 1 226 ? 0.680 0.816 -28.045 1.00 50.88 226 ALA A N 1
ATOM 1822 C CA . ALA A 1 226 ? 2.058 0.651 -28.520 1.00 50.88 226 ALA A CA 1
ATOM 1823 C C . ALA A 1 226 ? 2.151 0.879 -30.043 1.00 50.88 226 ALA A C 1
ATOM 1825 O O . ALA A 1 226 ? 3.072 1.549 -30.512 1.00 50.88 226 ALA A O 1
ATOM 1826 N N . ASP A 1 227 ? 1.140 0.432 -30.790 1.00 51.19 227 ASP A N 1
ATOM 1827 C CA . ASP A 1 227 ? 1.075 0.614 -32.243 1.00 51.19 227 ASP A CA 1
ATOM 1828 C C . ASP A 1 227 ? 0.774 2.077 -32.641 1.00 51.19 227 ASP A C 1
ATOM 1830 O O . ASP A 1 227 ? 1.341 2.589 -33.608 1.00 51.19 227 ASP A O 1
ATOM 1834 N N . ASN A 1 228 ? -0.008 2.814 -31.838 1.00 51.19 228 ASN A N 1
ATOM 1835 C CA . ASN A 1 228 ? -0.327 4.229 -32.094 1.00 51.19 228 ASN A CA 1
ATOM 1836 C C . ASN A 1 228 ? 0.855 5.187 -31.824 1.00 51.19 228 ASN A C 1
ATOM 1838 O O . ASN A 1 228 ? 0.986 6.227 -32.480 1.00 51.19 228 ASN A O 1
ATOM 1842 N N . VAL A 1 229 ? 1.750 4.861 -30.881 1.00 50.19 229 VAL A N 1
ATOM 1843 C CA . VAL A 1 229 ? 2.952 5.682 -30.617 1.00 50.19 229 VAL A CA 1
ATOM 1844 C C . VAL A 1 229 ? 4.006 5.513 -31.721 1.00 50.19 229 VAL A C 1
ATOM 1846 O O . VAL A 1 229 ? 4.707 6.470 -32.054 1.00 50.19 229 VAL A O 1
ATOM 1849 N N . ILE A 1 230 ? 4.087 4.341 -32.359 1.00 49.84 230 ILE A N 1
ATOM 1850 C CA . ILE A 1 230 ? 5.039 4.105 -33.456 1.00 49.84 230 ILE A CA 1
ATOM 1851 C C . ILE A 1 230 ? 4.620 4.867 -34.728 1.00 49.84 230 ILE A C 1
ATOM 1853 O O . ILE A 1 230 ? 5.469 5.496 -35.370 1.00 49.84 230 ILE A O 1
ATOM 1857 N N . GLU A 1 231 ? 3.324 4.925 -35.060 1.00 48.09 231 GLU A N 1
ATOM 1858 C CA . GLU A 1 231 ? 2.856 5.650 -36.256 1.00 48.09 231 GLU A CA 1
ATOM 1859 C C . GLU A 1 231 ? 3.066 7.175 -36.173 1.00 48.09 231 GLU A C 1
ATOM 1861 O O . GLU A 1 231 ? 3.372 7.829 -37.179 1.00 48.09 231 GLU A O 1
ATOM 1866 N N . THR A 1 232 ? 2.981 7.768 -34.977 1.00 49.62 232 THR A N 1
ATOM 1867 C CA . THR A 1 232 ? 3.162 9.223 -34.809 1.00 49.62 232 THR A CA 1
ATOM 1868 C C . THR A 1 232 ? 4.620 9.676 -34.968 1.00 49.62 232 THR A C 1
ATOM 1870 O O . THR A 1 232 ? 4.865 10.783 -35.465 1.00 49.62 232 THR A O 1
ATOM 1873 N N . HIS A 1 233 ? 5.603 8.818 -34.670 1.00 45.44 233 HIS A N 1
ATOM 1874 C CA . HIS A 1 233 ? 7.021 9.114 -34.907 1.00 45.44 233 HIS A CA 1
ATOM 1875 C C . HIS A 1 233 ? 7.453 8.913 -36.373 1.00 45.44 233 HIS A C 1
ATOM 1877 O O . HIS A 1 233 ? 8.272 9.693 -36.879 1.00 45.44 233 HIS A O 1
ATOM 1883 N N . GLU A 1 234 ? 6.875 7.955 -37.109 1.00 47.72 234 GLU A N 1
ATOM 1884 C CA . GLU A 1 234 ? 7.150 7.811 -38.550 1.00 47.72 234 GLU A CA 1
ATOM 1885 C C . GLU A 1 234 ? 6.540 8.944 -39.393 1.00 47.72 234 GLU A C 1
ATOM 1887 O O . GLU A 1 234 ? 7.138 9.380 -40.387 1.00 47.72 234 GLU A O 1
ATOM 1892 N N . GLY A 1 235 ? 5.395 9.493 -38.972 1.00 42.06 235 GLY A N 1
ATOM 1893 C CA . GLY A 1 235 ? 4.770 10.653 -39.613 1.00 42.06 235 GLY A CA 1
ATOM 1894 C C . GLY A 1 235 ? 5.585 11.950 -39.494 1.00 42.06 235 GLY A C 1
ATOM 1895 O O . GLY A 1 235 ? 5.523 12.802 -40.386 1.00 42.06 235 GLY A O 1
ATOM 1896 N N . CYS A 1 236 ? 6.393 12.093 -38.437 1.00 40.88 236 CYS A N 1
ATOM 1897 C CA . CYS A 1 236 ? 7.225 13.277 -38.211 1.00 40.88 236 CYS A CA 1
ATOM 1898 C C . CYS A 1 236 ? 8.541 13.235 -39.017 1.00 40.88 236 CYS A C 1
ATOM 1900 O O . CYS A 1 236 ? 8.954 14.251 -39.577 1.00 40.88 236 CYS A O 1
ATOM 1902 N N . ARG A 1 237 ? 9.149 12.050 -39.213 1.00 44.69 237 ARG A N 1
ATOM 1903 C CA . ARG A 1 237 ? 10.362 11.904 -40.051 1.00 44.69 237 ARG A CA 1
ATOM 1904 C C . ARG A 1 237 ? 10.125 12.156 -41.544 1.00 44.69 237 ARG A C 1
ATOM 1906 O O . ARG A 1 237 ? 11.050 12.571 -42.238 1.00 44.69 237 ARG A O 1
ATOM 1913 N N . LYS A 1 238 ? 8.908 11.955 -42.065 1.00 43.66 238 LYS A N 1
ATOM 1914 C CA . LYS A 1 238 ? 8.627 12.140 -43.506 1.00 43.66 238 LYS A CA 1
ATOM 1915 C C . LYS A 1 238 ? 8.333 13.587 -43.927 1.00 43.66 238 LYS A C 1
ATOM 1917 O O . LYS A 1 238 ? 8.339 13.864 -45.123 1.00 43.66 238 LYS A O 1
ATOM 1922 N N . LYS A 1 239 ? 8.130 14.530 -42.995 1.00 42.88 239 LYS A N 1
ATOM 1923 C CA . LYS A 1 239 ? 7.850 15.946 -43.330 1.00 42.88 239 LYS A CA 1
ATOM 1924 C C . LYS A 1 239 ? 9.078 16.861 -43.370 1.00 42.88 239 LYS A C 1
ATOM 1926 O O . LYS A 1 239 ? 8.946 18.008 -43.782 1.00 42.88 239 LYS A O 1
ATOM 1931 N N . GLN A 1 240 ? 10.267 16.369 -43.021 1.00 44.59 240 GLN A N 1
ATOM 1932 C CA . GLN A 1 240 ? 11.500 17.173 -43.014 1.00 44.59 240 GLN A CA 1
ATOM 1933 C C . GLN A 1 240 ? 12.395 16.995 -44.252 1.00 44.59 240 GLN A C 1
ATOM 1935 O O . GLN A 1 240 ? 13.439 17.634 -44.332 1.00 44.59 240 GLN A O 1
ATOM 1940 N N . LEU A 1 241 ? 11.990 16.184 -45.240 1.00 44.78 241 LEU A N 1
ATOM 1941 C CA . LEU A 1 241 ? 12.825 15.860 -46.410 1.00 44.78 241 LEU A CA 1
ATOM 1942 C C . LEU A 1 241 ? 12.398 16.489 -47.749 1.00 44.78 241 LEU A C 1
ATOM 1944 O O . LEU A 1 241 ? 12.912 16.087 -48.788 1.00 44.78 241 LEU A O 1
ATOM 1948 N N . TRP A 1 242 ? 11.507 17.483 -47.757 1.00 42.75 242 TRP A N 1
ATOM 1949 C CA . TRP A 1 242 ? 11.156 18.216 -48.983 1.00 42.75 242 TRP A CA 1
ATOM 1950 C C . TRP A 1 242 ? 11.101 19.728 -48.748 1.00 42.75 242 TRP A C 1
ATOM 1952 O O . TRP A 1 242 ? 10.034 20.330 -48.667 1.00 42.75 242 TRP A O 1
ATOM 1962 N N . LEU A 1 243 ? 12.277 20.353 -48.681 1.00 38.12 243 LEU A N 1
ATOM 1963 C CA . LEU A 1 243 ? 12.446 21.744 -49.098 1.00 38.12 243 LEU A CA 1
ATOM 1964 C C . LEU A 1 243 ? 13.212 21.729 -50.430 1.00 38.12 243 LEU A C 1
ATOM 1966 O O . LEU A 1 243 ? 14.329 21.210 -50.468 1.00 38.12 243 LEU A O 1
ATOM 1970 N N . PRO A 1 244 ? 12.645 22.243 -51.535 1.00 39.19 244 PRO A N 1
ATOM 1971 C CA . PRO A 1 244 ? 13.376 22.349 -52.789 1.00 39.19 244 PRO A CA 1
ATOM 1972 C C . PRO A 1 244 ? 14.501 23.381 -52.642 1.00 39.19 244 PRO A C 1
ATOM 1974 O O . PRO A 1 244 ? 14.264 24.552 -52.345 1.00 39.19 244 PRO A O 1
ATOM 1977 N N . VAL A 1 245 ? 15.737 22.933 -52.861 1.00 40.53 245 VAL A N 1
ATOM 1978 C CA . VAL A 1 245 ? 16.912 23.797 -52.992 1.00 40.53 245 VAL A CA 1
ATOM 1979 C C . VAL A 1 245 ? 16.813 24.502 -54.344 1.00 40.53 245 VAL A C 1
ATOM 1981 O O . VAL A 1 245 ? 17.112 23.919 -55.384 1.00 40.53 245 VAL A O 1
ATOM 1984 N N . ASN A 1 246 ? 16.362 25.756 -54.339 1.00 49.03 246 ASN A N 1
ATOM 1985 C CA . ASN A 1 246 ? 16.459 26.618 -55.511 1.00 49.03 246 ASN A CA 1
ATOM 1986 C C . ASN A 1 246 ? 17.920 27.043 -55.697 1.00 49.03 246 ASN A C 1
ATOM 1988 O O . ASN A 1 246 ? 18.455 27.837 -54.925 1.00 49.03 246 ASN A O 1
ATOM 1992 N N . PHE A 1 247 ? 18.546 26.501 -56.740 1.00 47.47 247 PHE A N 1
ATOM 1993 C CA . PHE A 1 247 ? 19.760 27.040 -57.341 1.00 47.47 247 PHE A CA 1
ATOM 1994 C C . PHE A 1 247 ? 19.444 28.400 -57.976 1.00 47.47 247 PHE A C 1
ATOM 1996 O O . PHE A 1 247 ? 18.559 28.493 -58.825 1.00 47.47 247 PHE A O 1
ATOM 2003 N N . LEU A 1 248 ? 20.202 29.433 -57.611 1.00 49.50 248 LEU A N 1
ATOM 2004 C CA . LEU A 1 248 ? 20.353 30.637 -58.422 1.00 49.50 248 LEU A CA 1
ATOM 2005 C C . LEU A 1 248 ? 21.845 30.864 -58.677 1.00 49.50 248 LEU A C 1
ATOM 2007 O O . LEU A 1 248 ? 22.637 30.985 -57.743 1.00 49.50 248 LEU A O 1
ATOM 2011 N N . THR A 1 249 ? 22.168 30.831 -59.968 1.00 62.25 249 THR A N 1
ATOM 2012 C CA . THR A 1 249 ? 23.361 31.358 -60.645 1.00 62.25 249 THR A CA 1
ATOM 2013 C C . THR A 1 249 ? 23.454 32.871 -60.554 1.00 62.25 249 THR A C 1
ATOM 2015 O O . THR A 1 249 ? 22.376 33.506 -60.630 1.00 62.25 249 THR A O 1
#